Protein AF-A0A6C7D213-F1 (afdb_monomer_lite)

Sequence (237 aa):
MAFALAANCDFTPDNEYMFEITVPFEDVARQMGVLHKYENGRMACDIAYHALRVTEEMGHAIVVREFDKDSRQYKPMRIFLTVEFFTSKGIALDHLKTMLTRFQAWTRKHGLTQSLKERNERHLLRLERLNLGIEKRHSLKKLLKRIKWQVTSPELIKEKQKAVSTLQEAINEKEPVQLHAAAGAKTRWHQYLNSGRSMPIITTRLEAQLSKEQPALRQADEEQFYRLLLERAGVGL

Structure (mmCIF, N/CA/C/O backbone):
data_AF-A0A6C7D213-F1
#
_entry.id   AF-A0A6C7D213-F1
#
loop_
_atom_site.group_PDB
_atom_site.id
_atom_site.type_symbol
_atom_site.label_atom_id
_atom_site.label_alt_id
_atom_site.label_comp_id
_atom_site.label_asym_id
_atom_site.label_entity_id
_atom_site.label_seq_id
_atom_site.pdbx_PDB_ins_code
_atom_site.Cartn_x
_atom_site.Cartn_y
_atom_site.Cartn_z
_atom_site.occupancy
_atom_site.B_iso_or_equiv
_atom_site.auth_seq_id
_atom_site.auth_comp_id
_atom_site.auth_asym_id
_atom_site.auth_atom_id
_atom_site.pdbx_PDB_model_num
ATOM 1 N N . MET A 1 1 ? 5.489 -11.917 -12.389 1.00 88.31 1 MET A N 1
ATOM 2 C CA . MET A 1 1 ? 5.421 -10.462 -12.114 1.00 88.31 1 MET A CA 1
ATOM 3 C C . MET A 1 1 ? 4.295 -10.068 -11.167 1.00 88.31 1 MET A C 1
ATOM 5 O O . MET A 1 1 ? 4.600 -9.463 -10.153 1.00 88.31 1 MET A O 1
ATOM 9 N N . ALA A 1 2 ? 3.027 -10.396 -11.456 1.00 91.69 2 ALA A N 1
ATOM 10 C CA . ALA A 1 2 ? 1.886 -9.951 -10.642 1.00 91.69 2 ALA A CA 1
ATOM 11 C C . ALA A 1 2 ? 2.059 -10.217 -9.133 1.00 91.69 2 ALA A C 1
ATOM 13 O O . ALA A 1 2 ? 1.848 -9.320 -8.328 1.00 91.69 2 ALA A O 1
ATOM 14 N N . PHE A 1 3 ? 2.538 -11.407 -8.760 1.00 93.12 3 PHE A N 1
ATOM 15 C CA . PHE A 1 3 ? 2.832 -11.738 -7.364 1.00 93.12 3 PHE A CA 1
ATOM 16 C C . PHE A 1 3 ? 3.883 -10.809 -6.731 1.00 93.12 3 PHE A C 1
ATOM 18 O O . PHE A 1 3 ? 3.654 -10.284 -5.650 1.00 93.12 3 PHE A O 1
ATOM 25 N N . ALA A 1 4 ? 4.998 -10.546 -7.421 1.00 95.25 4 ALA A N 1
ATOM 26 C CA . ALA A 1 4 ? 6.053 -9.657 -6.929 1.00 95.25 4 ALA A CA 1
ATOM 27 C C . ALA A 1 4 ? 5.567 -8.203 -6.801 1.00 95.25 4 ALA A C 1
ATOM 29 O O . ALA A 1 4 ? 5.905 -7.521 -5.840 1.00 95.25 4 ALA A O 1
ATOM 30 N N . LEU A 1 5 ? 4.727 -7.729 -7.725 1.00 95.81 5 LEU A N 1
ATOM 31 C CA . LEU A 1 5 ? 4.101 -6.413 -7.594 1.00 95.81 5 LEU A CA 1
ATOM 32 C C . LEU A 1 5 ? 3.192 -6.368 -6.361 1.00 95.81 5 LEU A C 1
ATOM 34 O O . LEU A 1 5 ? 3.388 -5.520 -5.499 1.00 95.81 5 LEU A O 1
ATOM 38 N N . ALA A 1 6 ? 2.264 -7.318 -6.226 1.00 94.44 6 ALA A N 1
ATOM 39 C CA . ALA A 1 6 ? 1.353 -7.375 -5.086 1.00 94.44 6 ALA A CA 1
ATOM 40 C C . ALA A 1 6 ? 2.094 -7.510 -3.742 1.00 94.44 6 ALA A C 1
ATOM 42 O O . ALA A 1 6 ? 1.712 -6.863 -2.777 1.00 94.44 6 ALA A O 1
ATOM 43 N N . ALA A 1 7 ? 3.179 -8.285 -3.673 1.00 94.00 7 ALA A N 1
ATOM 44 C CA . ALA A 1 7 ? 3.942 -8.496 -2.441 1.00 94.00 7 ALA A CA 1
ATOM 45 C C . ALA A 1 7 ? 4.659 -7.234 -1.928 1.00 94.00 7 ALA A C 1
ATOM 47 O O . ALA A 1 7 ? 4.857 -7.089 -0.723 1.00 94.00 7 ALA A O 1
ATOM 48 N N . ASN A 1 8 ? 5.045 -6.318 -2.822 1.00 94.88 8 ASN A N 1
ATOM 49 C CA . ASN A 1 8 ? 5.711 -5.060 -2.453 1.00 94.88 8 ASN A CA 1
ATOM 50 C C . ASN A 1 8 ? 4.776 -3.842 -2.503 1.00 94.88 8 ASN A C 1
ATOM 52 O O . ASN A 1 8 ? 5.227 -2.700 -2.342 1.00 94.88 8 ASN A O 1
ATOM 56 N N . CYS A 1 9 ? 3.494 -4.092 -2.758 1.00 94.88 9 CYS A N 1
ATOM 57 C CA . CYS A 1 9 ? 2.446 -3.098 -2.854 1.00 94.88 9 CYS A CA 1
ATOM 58 C C . CYS A 1 9 ? 2.001 -2.658 -1.457 1.00 94.88 9 CYS A C 1
ATOM 60 O O . CYS A 1 9 ? 1.843 -3.477 -0.550 1.00 94.88 9 CYS A O 1
ATOM 62 N N . ASP A 1 10 ? 1.789 -1.360 -1.282 1.00 93.00 10 ASP A N 1
ATOM 63 C CA . ASP A 1 10 ? 1.195 -0.821 -0.072 1.00 93.00 10 ASP A CA 1
ATOM 64 C C . ASP A 1 10 ? -0.338 -0.857 -0.137 1.00 93.00 10 ASP A C 1
ATOM 66 O O . ASP A 1 10 ? -0.978 -0.212 -0.969 1.00 93.00 10 ASP A O 1
ATOM 70 N N . PHE A 1 11 ? -0.930 -1.604 0.792 1.00 91.94 11 PHE A N 1
ATOM 71 C CA . PHE A 1 11 ? -2.376 -1.773 0.924 1.00 91.94 11 PHE A CA 1
ATOM 72 C C . PHE A 1 11 ? -2.993 -0.852 1.983 1.00 91.94 11 PHE A C 1
ATOM 74 O O . PHE A 1 11 ? -4.182 -0.975 2.273 1.00 91.94 11 PHE A O 1
ATOM 81 N N . THR A 1 12 ? -2.217 0.052 2.587 1.00 90.69 12 THR A N 1
ATOM 82 C CA . THR A 1 12 ? -2.663 0.882 3.714 1.00 90.69 12 THR A CA 1
ATOM 83 C C . THR A 1 12 ? -3.670 1.946 3.260 1.00 90.69 12 THR A C 1
ATOM 85 O O . THR A 1 12 ? -3.294 2.882 2.553 1.00 90.69 12 THR A O 1
ATOM 88 N N . PRO A 1 13 ? -4.949 1.889 3.688 1.00 85.88 13 PRO A N 1
ATOM 89 C CA . PRO A 1 13 ? -5.959 2.831 3.196 1.00 85.88 13 PRO A CA 1
ATOM 90 C C . PRO A 1 13 ? -5.820 4.256 3.743 1.00 85.88 13 PRO A C 1
ATOM 92 O O . PRO A 1 13 ? -6.400 5.193 3.192 1.00 85.88 13 PRO A O 1
ATOM 95 N N . ASP A 1 14 ? -5.045 4.432 4.812 1.00 84.62 14 ASP A N 1
ATOM 96 C CA . ASP A 1 14 ? -4.798 5.737 5.428 1.00 84.62 14 ASP A CA 1
ATOM 97 C C . ASP A 1 14 ? -3.788 6.576 4.625 1.00 84.62 14 ASP A C 1
ATOM 99 O O . ASP A 1 14 ? -3.820 7.804 4.692 1.00 84.62 14 ASP A O 1
ATOM 103 N N . ASN A 1 15 ? -2.953 5.940 3.795 1.00 89.94 15 ASN A N 1
ATOM 104 C CA . ASN A 1 15 ? -1.977 6.635 2.957 1.00 89.94 15 ASN A CA 1
ATOM 105 C C . ASN A 1 15 ? -2.667 7.431 1.841 1.00 89.94 15 ASN A C 1
ATOM 107 O O . ASN A 1 15 ? -3.758 7.075 1.381 1.00 89.94 15 ASN A O 1
ATOM 111 N N . GLU A 1 16 ? -2.061 8.542 1.405 1.00 89.31 16 GLU A N 1
ATOM 112 C CA . GLU A 1 16 ? -2.700 9.440 0.431 1.00 89.31 16 GLU A CA 1
ATOM 113 C C . GLU A 1 16 ? -2.996 8.726 -0.897 1.00 89.31 16 GLU A C 1
ATOM 115 O O . GLU A 1 16 ? -4.100 8.853 -1.436 1.00 89.31 16 GLU A O 1
ATOM 120 N N . TYR A 1 17 ? -2.041 7.927 -1.372 1.00 91.50 17 TYR A N 1
ATOM 121 C CA . TYR A 1 17 ? -2.158 7.107 -2.572 1.00 91.50 17 TYR A CA 1
ATOM 122 C C . TYR A 1 17 ? -2.008 5.639 -2.181 1.00 91.50 17 TYR A C 1
ATOM 124 O O . TYR A 1 17 ? -1.012 5.259 -1.576 1.00 91.50 17 TYR A O 1
ATOM 132 N N . MET A 1 18 ? -3.015 4.828 -2.507 1.00 92.38 18 MET A N 1
ATOM 133 C CA . MET A 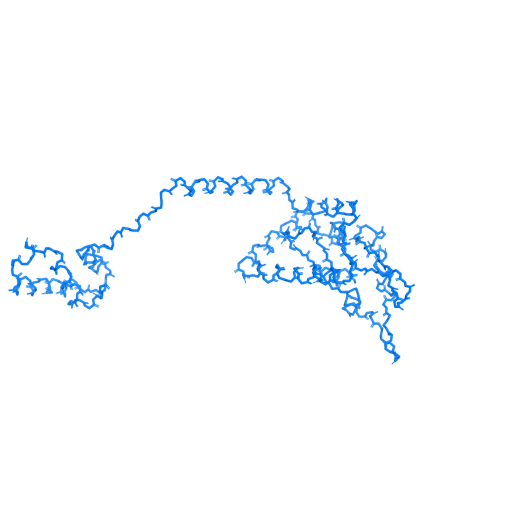1 18 ? -2.975 3.388 -2.267 1.00 92.38 18 MET A CA 1
ATOM 134 C C . MET A 1 18 ? -2.277 2.663 -3.417 1.00 92.38 18 MET A C 1
ATOM 136 O O . MET A 1 18 ? -2.152 3.187 -4.525 1.00 92.38 18 MET A O 1
ATOM 140 N N . PHE A 1 19 ? -1.897 1.420 -3.144 1.00 95.56 19 PHE A N 1
ATOM 141 C CA . PHE A 1 19 ? -1.371 0.460 -4.104 1.00 95.56 19 PHE A CA 1
ATOM 142 C C . PHE A 1 19 ? -0.034 0.834 -4.754 1.00 95.56 19 PHE A C 1
ATOM 144 O O . PHE A 1 19 ? 0.288 0.366 -5.849 1.00 95.56 19 PHE A O 1
ATOM 151 N N . GLU A 1 20 ? 0.772 1.654 -4.082 1.00 96.25 20 GLU A N 1
ATOM 152 C CA . GLU A 1 20 ? 2.115 1.995 -4.545 1.00 96.25 20 GLU A CA 1
ATOM 153 C C . GLU A 1 20 ? 3.103 0.854 -4.273 1.00 96.25 20 GLU A C 1
ATOM 155 O O . GLU A 1 20 ? 3.102 0.246 -3.203 1.00 96.25 20 GLU A O 1
ATOM 160 N N . ILE A 1 21 ? 3.986 0.575 -5.230 1.00 95.75 21 ILE A N 1
ATOM 161 C CA . ILE A 1 21 ? 5.133 -0.309 -5.019 1.00 95.75 21 ILE A CA 1
ATOM 162 C C . ILE A 1 21 ? 6.190 0.440 -4.202 1.00 95.75 21 ILE A C 1
ATOM 164 O O . ILE A 1 21 ? 6.743 1.446 -4.643 1.00 95.75 21 ILE A O 1
ATOM 168 N N . THR A 1 22 ? 6.489 -0.063 -3.005 1.00 93.12 22 THR A N 1
ATOM 169 C CA . THR A 1 22 ? 7.356 0.638 -2.034 1.00 93.12 22 THR A CA 1
ATOM 170 C C . THR A 1 22 ? 8.851 0.364 -2.214 1.00 93.12 22 THR A C 1
ATOM 172 O O . THR A 1 22 ? 9.686 0.988 -1.559 1.00 93.12 22 THR A O 1
ATOM 175 N N . VAL A 1 23 ? 9.224 -0.535 -3.125 1.00 91.44 23 VAL A N 1
ATOM 176 C CA . VAL A 1 23 ? 10.618 -0.923 -3.404 1.00 91.44 23 VAL A CA 1
ATOM 177 C C . VAL A 1 23 ? 11.042 -0.477 -4.810 1.00 91.44 23 VAL A C 1
ATOM 179 O O . VAL A 1 23 ? 10.177 -0.301 -5.669 1.00 91.44 23 VAL A O 1
ATOM 182 N N . PRO A 1 24 ? 12.347 -0.271 -5.073 1.00 90.19 24 PRO A N 1
ATOM 183 C CA . PRO A 1 24 ? 12.856 -0.075 -6.431 1.00 90.19 24 PRO A CA 1
ATOM 184 C C . PRO A 1 24 ? 12.429 -1.208 -7.370 1.00 90.19 24 PRO A C 1
ATOM 186 O O . PRO A 1 24 ? 12.297 -2.361 -6.954 1.00 90.19 24 PRO A O 1
ATOM 189 N N . PHE A 1 25 ? 12.247 -0.906 -8.654 1.00 92.62 25 PHE A N 1
ATOM 190 C CA . PHE A 1 25 ? 11.779 -1.911 -9.608 1.00 92.62 25 PHE A CA 1
ATOM 191 C C . PHE A 1 25 ? 12.797 -3.042 -9.827 1.00 92.62 25 PHE A C 1
ATOM 193 O O . PHE A 1 25 ? 12.421 -4.183 -10.088 1.00 92.62 25 PHE A O 1
ATOM 200 N N . GLU A 1 26 ? 14.082 -2.767 -9.632 1.00 91.50 26 GLU A N 1
ATOM 201 C CA . GLU A 1 26 ? 15.158 -3.755 -9.653 1.00 91.50 26 GLU A CA 1
ATOM 202 C C . GLU A 1 26 ? 14.974 -4.827 -8.567 1.00 91.50 26 GLU A C 1
ATOM 204 O O . GLU A 1 26 ? 15.280 -5.997 -8.798 1.00 91.50 26 GLU A O 1
ATOM 209 N N . ASP A 1 27 ? 14.422 -4.467 -7.404 1.00 93.25 27 ASP A N 1
ATOM 210 C CA . ASP A 1 27 ? 14.111 -5.430 -6.343 1.00 93.25 27 ASP A CA 1
ATOM 211 C C . ASP A 1 27 ? 12.917 -6.312 -6.729 1.00 93.25 27 ASP A C 1
ATOM 213 O O . ASP A 1 27 ? 12.929 -7.517 -6.468 1.00 93.25 27 ASP A O 1
ATOM 217 N N . VAL A 1 28 ? 11.924 -5.751 -7.431 1.00 95.44 28 VAL A N 1
ATOM 218 C CA . VAL A 1 28 ? 10.824 -6.529 -8.027 1.00 95.44 28 VAL A CA 1
ATOM 219 C C . VAL A 1 28 ? 11.372 -7.501 -9.075 1.00 95.44 28 VAL A C 1
ATOM 221 O O . VAL A 1 28 ? 11.027 -8.684 -9.060 1.00 95.44 28 VAL A O 1
ATOM 224 N N . ALA A 1 29 ? 12.271 -7.040 -9.948 1.00 95.19 29 ALA A N 1
ATOM 225 C CA . ALA A 1 29 ? 12.930 -7.879 -10.947 1.00 95.19 29 ALA A CA 1
ATOM 226 C C . ALA A 1 29 ? 13.763 -8.999 -10.303 1.00 95.19 29 ALA A C 1
ATOM 228 O O . ALA A 1 29 ? 13.756 -10.132 -10.793 1.00 95.19 29 ALA A O 1
ATOM 229 N N . ARG A 1 30 ? 14.425 -8.719 -9.171 1.00 95.19 30 ARG A N 1
ATOM 230 C CA . ARG A 1 30 ? 15.153 -9.725 -8.384 1.00 95.19 30 ARG A CA 1
ATOM 231 C C . ARG A 1 30 ? 14.216 -10.796 -7.840 1.00 95.19 30 ARG A C 1
ATOM 233 O O . ARG A 1 30 ? 14.498 -11.976 -8.008 1.00 95.19 30 ARG A O 1
ATOM 240 N N . GLN A 1 31 ? 13.089 -10.405 -7.243 1.00 95.00 31 GLN A N 1
ATOM 241 C CA . GLN A 1 31 ? 12.082 -11.349 -6.735 1.00 95.00 31 GLN A CA 1
ATOM 242 C C . GLN A 1 31 ? 11.438 -12.184 -7.849 1.00 95.00 31 GLN A C 1
ATOM 244 O O . GLN A 1 31 ? 11.010 -13.310 -7.618 1.00 95.00 31 GLN A O 1
ATOM 249 N N . MET A 1 32 ? 11.378 -11.644 -9.066 1.00 94.69 32 MET A N 1
ATOM 250 C CA . MET A 1 32 ? 10.946 -12.376 -10.255 1.00 94.69 32 MET A CA 1
ATOM 251 C C . MET A 1 32 ? 12.011 -13.326 -10.823 1.00 94.69 32 MET A C 1
ATOM 253 O O . MET A 1 32 ? 11.689 -14.078 -11.738 1.00 94.69 32 MET A O 1
ATOM 257 N N . GLY A 1 33 ? 13.255 -13.280 -10.335 1.00 94.38 33 GLY A N 1
ATOM 258 C CA . GLY A 1 33 ? 14.365 -14.073 -10.866 1.00 94.38 33 GLY A CA 1
ATOM 259 C C . GLY A 1 33 ? 14.885 -13.596 -12.227 1.00 94.38 33 GLY A C 1
ATOM 260 O O . GLY A 1 33 ? 15.543 -14.361 -12.922 1.00 94.38 33 GLY A O 1
ATOM 261 N N . VAL A 1 34 ? 14.591 -12.352 -12.625 1.00 95.00 34 VAL A N 1
ATOM 262 C CA . VAL A 1 34 ? 14.958 -11.794 -13.946 1.00 95.00 34 VAL A CA 1
ATOM 263 C C . VAL A 1 34 ? 15.897 -10.586 -13.855 1.00 95.00 34 VAL A C 1
ATOM 265 O O . VAL A 1 34 ? 16.085 -9.866 -14.834 1.00 95.00 34 VAL A O 1
ATOM 268 N N . LEU A 1 35 ? 16.474 -10.335 -12.676 1.00 94.38 35 LEU A N 1
ATOM 269 C CA . LEU A 1 35 ? 17.544 -9.355 -12.508 1.00 94.38 35 LEU A CA 1
ATOM 270 C C . LEU A 1 35 ? 18.882 -10.010 -12.861 1.00 94.38 35 LEU A C 1
ATOM 272 O O . LEU A 1 35 ? 19.361 -10.877 -12.132 1.00 94.38 35 LEU A O 1
ATOM 276 N N . HIS A 1 36 ? 19.497 -9.563 -13.949 1.00 92.00 36 HIS A N 1
ATOM 277 C CA . HIS A 1 36 ? 20.823 -10.003 -14.360 1.00 92.00 36 HIS A CA 1
ATOM 278 C C . HIS A 1 36 ? 21.884 -9.010 -13.882 1.00 92.00 36 HIS A C 1
ATOM 280 O O . HIS A 1 36 ? 21.735 -7.802 -14.073 1.00 92.00 36 HIS A O 1
ATOM 286 N N . LYS A 1 37 ? 22.975 -9.508 -13.293 1.00 92.00 37 LYS A N 1
ATOM 287 C CA . LYS A 1 37 ? 24.145 -8.703 -12.927 1.00 92.00 37 LYS A CA 1
ATOM 288 C C . LYS A 1 37 ? 25.340 -9.168 -13.753 1.00 92.00 37 LYS A C 1
ATOM 290 O O . LYS A 1 37 ? 25.760 -10.311 -13.633 1.00 92.00 37 LYS A O 1
ATOM 295 N N . TYR A 1 38 ? 25.863 -8.283 -14.591 1.00 89.31 38 TYR A N 1
ATOM 296 C CA . TYR A 1 38 ? 27.047 -8.539 -15.408 1.00 89.31 38 TYR A CA 1
ATOM 297 C C . TYR A 1 38 ? 28.330 -8.459 -14.568 1.00 89.31 38 TYR A C 1
ATOM 299 O O . TYR A 1 38 ? 28.347 -7.841 -13.501 1.00 89.31 38 TYR A O 1
ATOM 307 N N . GLU A 1 39 ? 29.424 -9.027 -15.081 1.00 88.44 39 GLU A N 1
ATOM 308 C CA . GLU A 1 39 ? 30.745 -9.033 -14.425 1.00 88.44 39 GLU A CA 1
ATOM 309 C C . GLU A 1 39 ? 31.270 -7.620 -14.127 1.00 88.44 39 GLU A C 1
ATOM 311 O O . GLU A 1 39 ? 31.865 -7.374 -13.083 1.00 88.44 39 GLU A O 1
ATOM 316 N N . ASN A 1 40 ? 30.954 -6.655 -14.994 1.00 86.56 40 ASN A N 1
ATOM 317 C CA . ASN A 1 40 ? 31.279 -5.237 -14.809 1.00 86.56 40 ASN A CA 1
ATOM 318 C C . ASN A 1 40 ? 30.389 -4.513 -13.773 1.00 86.56 40 ASN A C 1
ATOM 320 O O . ASN A 1 40 ? 30.454 -3.292 -13.651 1.00 86.56 40 ASN A O 1
ATOM 324 N N . GLY A 1 41 ? 29.512 -5.234 -13.069 1.00 84.31 41 GLY A N 1
ATOM 325 C CA . GLY A 1 41 ? 28.605 -4.689 -12.060 1.00 84.31 41 GLY A CA 1
ATOM 326 C C . GLY A 1 41 ? 27.319 -4.065 -12.608 1.00 84.31 41 GLY A C 1
ATOM 327 O O . GLY A 1 41 ? 26.454 -3.697 -11.809 1.00 84.31 41 GLY A O 1
ATOM 328 N N . ARG A 1 42 ? 27.138 -3.975 -13.935 1.00 82.62 42 ARG A N 1
ATOM 329 C CA . ARG A 1 42 ? 25.889 -3.471 -14.529 1.00 82.62 42 ARG A CA 1
ATOM 330 C C . ARG A 1 42 ? 24.732 -4.409 -14.202 1.00 82.62 42 ARG A C 1
ATOM 332 O O . ARG A 1 42 ? 24.867 -5.627 -14.279 1.00 82.62 42 ARG A O 1
ATOM 339 N N . MET A 1 43 ? 23.578 -3.830 -13.889 1.00 87.00 43 MET A N 1
ATOM 340 C CA . MET A 1 43 ? 22.332 -4.565 -13.691 1.00 87.00 43 MET A CA 1
ATOM 341 C C . MET A 1 43 ? 21.420 -4.377 -14.904 1.00 87.00 43 MET A C 1
ATOM 343 O O . MET A 1 43 ? 21.275 -3.256 -15.391 1.00 87.00 43 MET A O 1
ATOM 347 N N . ALA A 1 44 ? 20.799 -5.457 -15.371 1.00 87.81 44 ALA A N 1
ATOM 348 C CA . ALA A 1 44 ? 19.765 -5.431 -16.399 1.00 87.81 44 ALA A CA 1
ATOM 349 C C . ALA A 1 44 ? 18.513 -6.161 -15.918 1.00 87.81 44 ALA A C 1
ATOM 351 O O . ALA A 1 44 ? 18.587 -7.184 -15.238 1.00 87.81 44 ALA A O 1
ATOM 352 N N . CYS A 1 45 ? 17.357 -5.616 -16.278 1.00 90.88 45 CYS A N 1
ATOM 353 C CA . CYS A 1 45 ? 16.056 -6.195 -15.963 1.00 90.88 45 CYS A CA 1
ATOM 354 C C . CYS A 1 45 ? 15.051 -5.973 -17.105 1.00 90.88 45 CYS A C 1
ATOM 356 O O . CYS A 1 45 ? 13.868 -5.732 -16.873 1.00 90.88 45 CYS A O 1
ATOM 358 N N . ASP A 1 46 ? 15.517 -6.087 -18.353 1.00 90.00 46 ASP A N 1
ATOM 359 C CA . ASP A 1 46 ? 14.736 -5.785 -19.563 1.00 90.00 46 ASP A CA 1
ATOM 360 C C . ASP A 1 46 ? 13.440 -6.599 -19.645 1.00 90.00 46 ASP A C 1
ATOM 362 O O . ASP A 1 46 ? 12.375 -6.055 -19.930 1.00 90.00 46 ASP A O 1
ATOM 366 N N . ILE A 1 47 ? 13.494 -7.887 -19.286 1.00 91.88 47 ILE A N 1
ATOM 367 C CA . ILE A 1 47 ? 12.314 -8.765 -19.219 1.00 91.88 47 ILE A CA 1
ATOM 368 C C . ILE A 1 47 ? 11.262 -8.192 -18.258 1.00 91.88 47 ILE A C 1
ATOM 370 O O . ILE A 1 47 ? 10.071 -8.169 -18.574 1.00 91.88 47 ILE A O 1
ATOM 374 N N . ALA A 1 48 ? 11.690 -7.696 -17.092 1.00 94.44 48 ALA A N 1
ATOM 375 C CA . ALA A 1 48 ? 10.786 -7.073 -16.133 1.00 94.44 48 ALA A CA 1
ATOM 376 C C . ALA A 1 48 ? 10.223 -5.756 -16.681 1.00 94.44 48 ALA A C 1
ATOM 378 O O . ALA A 1 48 ? 9.024 -5.518 -16.551 1.00 94.44 48 ALA A O 1
ATOM 379 N N . TYR A 1 49 ? 11.040 -4.925 -17.337 1.00 93.31 49 TYR A N 1
ATOM 380 C CA . TYR A 1 49 ? 10.567 -3.680 -17.947 1.00 93.31 49 TYR A CA 1
ATOM 381 C C . TYR A 1 49 ? 9.538 -3.924 -19.057 1.00 93.31 49 TYR A C 1
ATOM 383 O O . TYR A 1 49 ? 8.521 -3.229 -19.102 1.00 93.31 49 TYR A O 1
ATOM 391 N N . HIS A 1 50 ? 9.744 -4.932 -19.909 1.00 94.38 50 HIS A N 1
ATOM 392 C CA . HIS A 1 50 ? 8.764 -5.327 -20.922 1.00 94.38 50 HIS A CA 1
ATOM 393 C C . HIS A 1 50 ? 7.460 -5.810 -20.286 1.00 94.38 50 HIS A C 1
ATOM 395 O O . HIS A 1 50 ? 6.383 -5.363 -20.678 1.00 94.38 50 HIS A O 1
ATOM 401 N N . ALA A 1 51 ? 7.542 -6.658 -19.260 1.00 95.31 51 ALA A N 1
ATOM 402 C CA . ALA A 1 51 ? 6.359 -7.121 -18.545 1.00 95.31 51 ALA A CA 1
ATOM 403 C C . ALA A 1 51 ? 5.602 -5.960 -17.871 1.00 95.31 51 ALA A C 1
ATOM 405 O O . ALA A 1 51 ? 4.368 -5.909 -17.931 1.00 95.31 51 ALA A O 1
ATOM 406 N N . LEU A 1 52 ? 6.324 -5.005 -17.272 1.00 96.50 52 LEU A N 1
ATOM 407 C CA . LEU A 1 52 ? 5.744 -3.804 -16.667 1.00 96.50 52 LEU A CA 1
ATOM 408 C C . LEU A 1 52 ? 5.033 -2.945 -17.711 1.00 96.50 52 LEU A C 1
ATOM 410 O O . LEU A 1 52 ? 3.919 -2.497 -17.458 1.00 96.50 52 LEU A O 1
ATOM 414 N N . ARG A 1 53 ? 5.639 -2.761 -18.888 1.00 95.44 53 ARG A N 1
ATOM 415 C CA . ARG A 1 53 ? 5.026 -2.031 -20.001 1.00 95.44 53 ARG A CA 1
ATOM 416 C C . ARG A 1 53 ? 3.718 -2.680 -20.452 1.00 95.44 53 ARG A C 1
ATOM 418 O O . ARG A 1 53 ? 2.720 -1.983 -20.546 1.00 95.44 53 ARG A O 1
ATOM 425 N N . VAL A 1 54 ? 3.693 -4.001 -20.641 1.00 96.38 54 VAL A N 1
ATOM 426 C CA . VAL A 1 54 ? 2.451 -4.723 -20.979 1.00 96.38 54 VAL A CA 1
ATOM 427 C C . VAL A 1 54 ? 1.397 -4.533 -19.885 1.00 96.38 54 VAL A C 1
ATOM 429 O O . VAL A 1 54 ? 0.224 -4.324 -20.165 1.00 96.38 54 VAL A O 1
ATOM 432 N N . THR A 1 55 ? 1.805 -4.553 -18.616 1.00 96.44 55 THR A N 1
ATOM 433 C CA . THR A 1 55 ? 0.882 -4.356 -17.484 1.00 96.44 55 THR A CA 1
ATOM 434 C C . THR A 1 55 ? 0.316 -2.938 -17.433 1.00 96.44 55 THR A C 1
ATOM 436 O O . THR A 1 55 ? -0.848 -2.758 -17.082 1.00 96.44 55 THR A O 1
ATOM 439 N N . GLU A 1 56 ? 1.106 -1.938 -17.811 1.00 96.44 56 GLU A N 1
ATOM 440 C CA . GLU A 1 56 ? 0.636 -0.564 -17.981 1.00 96.44 56 GLU A CA 1
ATOM 441 C C . GLU A 1 56 ? -0.316 -0.427 -19.177 1.00 96.44 56 GLU A C 1
ATOM 443 O O . GLU A 1 56 ? -1.378 0.171 -19.034 1.00 96.44 56 GLU A O 1
ATOM 448 N N . GLU A 1 57 ? 0.007 -1.032 -20.324 1.00 96.62 57 GLU A N 1
ATOM 449 C CA . GLU A 1 57 ? -0.840 -1.029 -21.529 1.00 96.62 57 GLU A CA 1
ATOM 450 C C . GLU A 1 57 ? -2.194 -1.720 -21.289 1.00 96.62 57 GLU A C 1
ATOM 452 O O . GLU A 1 57 ? -3.216 -1.285 -21.812 1.00 96.62 57 GLU A O 1
ATOM 457 N N . MET A 1 58 ? -2.231 -2.741 -20.427 1.00 96.44 58 MET A N 1
ATOM 458 C CA . MET A 1 58 ? -3.470 -3.375 -19.958 1.00 96.44 58 MET A CA 1
ATOM 459 C C . MET A 1 58 ? -4.254 -2.529 -18.936 1.00 96.44 58 MET A C 1
ATOM 461 O O . MET A 1 58 ? -5.309 -2.953 -18.470 1.00 96.44 58 MET A O 1
ATOM 465 N N . GLY A 1 59 ? -3.744 -1.363 -18.529 1.00 95.69 59 GLY A N 1
ATOM 466 C CA . GLY A 1 59 ? -4.375 -0.507 -17.520 1.00 95.69 59 GLY A CA 1
ATOM 467 C C . GLY A 1 59 ? -4.292 -1.055 -16.091 1.00 95.69 59 GLY A C 1
ATOM 468 O O . GLY A 1 59 ? -5.003 -0.585 -15.205 1.00 95.69 59 GLY A O 1
ATOM 469 N N . HIS A 1 60 ? -3.434 -2.046 -15.841 1.00 97.25 60 HIS A N 1
ATOM 470 C CA . HIS A 1 60 ? -3.269 -2.666 -14.524 1.00 97.25 60 HIS A CA 1
ATOM 471 C C . HIS A 1 60 ? -2.267 -1.916 -13.630 1.00 97.25 60 HIS A C 1
ATOM 473 O O . HIS A 1 60 ? -2.260 -2.075 -12.410 1.00 97.25 60 HIS A O 1
ATOM 479 N N . ALA A 1 61 ? -1.387 -1.110 -14.217 1.00 97.44 61 ALA A N 1
ATOM 480 C CA . ALA A 1 61 ? -0.440 -0.298 -13.470 1.00 97.44 61 ALA A CA 1
ATOM 481 C C . ALA A 1 61 ? -0.313 1.095 -14.081 1.00 97.44 61 ALA A C 1
ATOM 483 O O . ALA A 1 61 ? -0.398 1.266 -15.291 1.00 97.44 61 ALA A O 1
ATOM 484 N N . ILE A 1 62 ? -0.058 2.084 -13.234 1.00 97.12 62 ILE A N 1
ATOM 485 C CA . ILE A 1 62 ? 0.318 3.436 -13.632 1.00 97.12 62 ILE A CA 1
ATOM 486 C C . ILE A 1 62 ? 1.792 3.607 -13.295 1.00 97.12 62 ILE A C 1
ATOM 488 O O . ILE A 1 62 ? 2.184 3.480 -12.131 1.00 97.12 62 ILE A O 1
ATOM 492 N N . VAL A 1 63 ? 2.605 3.902 -14.307 1.00 95.88 63 VAL A N 1
ATOM 493 C CA . VAL A 1 63 ? 4.058 3.979 -14.164 1.00 95.88 63 VAL A CA 1
ATOM 494 C C . VAL A 1 63 ? 4.528 5.416 -14.347 1.00 95.88 63 VAL A C 1
ATOM 496 O O . VAL A 1 63 ? 4.464 6.007 -15.424 1.00 95.88 63 VAL A O 1
ATOM 499 N N . VAL A 1 64 ? 5.059 5.989 -13.274 1.00 93.69 64 VAL A N 1
ATOM 500 C CA . VAL A 1 64 ? 5.724 7.287 -13.300 1.00 93.69 64 VAL A CA 1
ATOM 501 C C . VAL A 1 64 ? 7.174 7.072 -13.688 1.00 93.69 64 VAL A C 1
ATOM 503 O O . VAL A 1 64 ? 7.975 6.565 -12.899 1.00 93.69 64 VAL A O 1
ATOM 506 N N . ARG A 1 65 ? 7.503 7.471 -14.916 1.00 91.56 65 ARG A N 1
ATOM 507 C CA . ARG A 1 65 ? 8.879 7.484 -15.401 1.00 91.56 65 ARG A CA 1
ATOM 508 C C . ARG A 1 65 ? 9.529 8.841 -15.170 1.00 91.56 65 ARG A C 1
ATOM 510 O O . ARG A 1 65 ? 8.878 9.872 -15.355 1.00 91.56 65 ARG A O 1
ATOM 517 N N . GLU A 1 66 ? 10.800 8.812 -14.791 1.00 89.31 66 GLU A N 1
ATOM 518 C CA . GLU A 1 66 ? 11.678 9.982 -14.700 1.00 89.31 66 GLU A CA 1
ATOM 519 C C . GLU A 1 66 ? 13.007 9.676 -15.386 1.00 89.31 66 GLU A C 1
ATOM 521 O O . GLU A 1 66 ? 13.381 8.510 -15.551 1.00 89.31 66 GLU A O 1
ATOM 526 N N . PHE A 1 67 ? 13.697 10.728 -15.817 1.00 86.44 67 PHE A N 1
ATOM 527 C CA . PHE A 1 67 ? 14.980 10.595 -16.491 1.00 86.44 67 PHE A CA 1
ATOM 528 C C . PHE A 1 67 ? 16.084 10.266 -15.484 1.00 86.44 67 PHE A C 1
ATOM 530 O O . PHE A 1 67 ? 16.405 11.073 -14.611 1.00 86.44 67 PHE A O 1
ATOM 537 N N . ASP A 1 68 ? 16.688 9.092 -15.633 1.00 84.50 68 ASP A N 1
ATOM 538 C CA . ASP A 1 68 ? 17.868 8.697 -14.878 1.00 84.50 68 ASP A CA 1
ATOM 539 C C . ASP A 1 68 ? 19.129 9.165 -15.614 1.00 84.50 68 ASP A C 1
ATOM 541 O O . ASP A 1 68 ? 19.407 8.743 -16.740 1.00 84.50 68 ASP A O 1
ATOM 545 N N . LYS A 1 69 ? 19.897 10.052 -14.974 1.00 81.88 69 LYS A N 1
ATOM 546 C CA . LYS A 1 69 ? 21.112 10.640 -15.555 1.00 81.88 69 LYS A CA 1
ATOM 547 C C . LYS A 1 69 ? 22.217 9.606 -15.758 1.00 81.88 69 LYS A C 1
ATOM 549 O O . LYS A 1 69 ? 22.967 9.731 -16.726 1.00 81.88 69 LYS A O 1
ATOM 554 N N . ASP A 1 70 ? 22.282 8.593 -14.898 1.00 79.00 70 ASP A N 1
ATOM 555 C CA . ASP A 1 70 ? 23.361 7.604 -14.910 1.00 79.00 70 ASP A CA 1
ATOM 556 C C . ASP A 1 70 ? 23.193 6.628 -16.074 1.00 79.00 70 ASP A C 1
ATOM 558 O O . ASP A 1 70 ? 24.128 6.359 -16.827 1.00 79.00 70 ASP A O 1
ATOM 562 N N . SER A 1 71 ? 21.969 6.134 -16.272 1.00 76.25 71 SER A N 1
ATOM 563 C CA . SER A 1 71 ? 21.646 5.247 -17.397 1.00 76.25 71 SER A CA 1
ATOM 564 C C . SER A 1 71 ? 21.250 5.981 -18.680 1.00 76.25 71 SER A C 1
ATOM 566 O O . SER A 1 71 ? 21.149 5.343 -19.727 1.00 76.25 71 SER A O 1
ATOM 568 N N . ARG A 1 72 ? 21.037 7.305 -18.618 1.00 84.31 72 ARG A N 1
ATOM 569 C CA . ARG A 1 72 ? 20.500 8.147 -19.705 1.00 84.31 72 ARG A CA 1
ATOM 570 C C . ARG A 1 72 ? 19.181 7.618 -20.277 1.00 84.31 72 ARG A C 1
ATOM 572 O O . ARG A 1 72 ? 18.933 7.709 -21.479 1.00 84.31 72 ARG A O 1
ATOM 579 N N . GLN A 1 73 ? 18.340 7.046 -19.422 1.00 85.50 73 GLN A N 1
ATOM 580 C CA . GLN A 1 73 ? 17.076 6.424 -19.808 1.00 85.50 73 GLN A CA 1
ATOM 581 C C . GLN A 1 73 ? 15.951 6.835 -18.861 1.00 85.50 73 GLN A C 1
ATOM 583 O O . GLN A 1 73 ? 16.170 7.138 -17.691 1.00 85.50 73 GLN A O 1
ATOM 588 N N . TYR A 1 74 ? 14.721 6.825 -19.371 1.00 87.88 74 TYR A N 1
ATOM 589 C CA . TYR A 1 74 ? 13.536 7.009 -18.540 1.00 87.88 74 TYR A CA 1
ATOM 590 C C . TYR A 1 74 ? 13.221 5.714 -17.797 1.00 87.88 74 TYR A C 1
ATOM 592 O O . TYR A 1 74 ? 12.786 4.734 -18.406 1.00 87.88 74 TYR A O 1
ATOM 600 N N . LYS A 1 75 ? 13.412 5.718 -16.478 1.00 89.00 75 LYS A N 1
ATOM 601 C CA . LYS A 1 75 ? 13.181 4.551 -15.621 1.00 89.00 75 LYS A CA 1
ATOM 602 C C . LYS A 1 75 ? 11.854 4.651 -14.876 1.00 89.00 75 LYS A C 1
ATOM 604 O O . LYS A 1 75 ? 11.422 5.759 -14.559 1.00 89.00 75 LYS A O 1
ATOM 609 N N . PRO A 1 76 ? 11.191 3.517 -14.585 1.00 91.88 76 PRO A N 1
ATOM 610 C CA . PRO A 1 76 ? 9.979 3.492 -13.777 1.00 91.88 76 PRO A CA 1
ATOM 611 C C . PRO A 1 76 ? 10.334 3.757 -12.311 1.00 91.88 76 PRO A C 1
ATOM 613 O O . PRO A 1 76 ? 10.780 2.866 -11.594 1.00 91.88 76 PRO A O 1
ATOM 616 N N . MET A 1 77 ? 10.140 4.995 -11.869 1.00 90.31 77 MET A N 1
ATOM 617 C CA . MET A 1 77 ? 10.536 5.425 -10.529 1.00 90.31 77 MET A CA 1
ATOM 618 C C . MET A 1 77 ? 9.430 5.239 -9.495 1.00 90.31 77 MET A C 1
ATOM 620 O O . MET A 1 77 ? 9.720 4.992 -8.327 1.00 90.31 77 MET A O 1
ATOM 624 N N . ARG A 1 78 ? 8.161 5.348 -9.908 1.00 93.81 78 ARG A N 1
ATOM 625 C CA . ARG A 1 78 ? 7.008 5.013 -9.059 1.00 93.81 78 ARG A CA 1
ATOM 626 C C . ARG A 1 78 ? 5.999 4.207 -9.851 1.00 93.81 78 ARG A C 1
ATOM 628 O O . ARG A 1 78 ? 5.751 4.496 -11.019 1.00 93.81 78 ARG A O 1
ATOM 635 N N . ILE A 1 79 ? 5.426 3.197 -9.214 1.00 96.44 79 ILE A N 1
ATOM 636 C CA . ILE A 1 79 ? 4.478 2.275 -9.834 1.00 96.44 79 ILE A CA 1
ATOM 637 C C . ILE A 1 79 ? 3.286 2.159 -8.895 1.00 96.44 79 ILE A C 1
ATOM 639 O O . ILE A 1 79 ? 3.466 1.888 -7.710 1.00 96.44 79 ILE A O 1
ATOM 643 N N . PHE A 1 80 ? 2.086 2.345 -9.429 1.00 97.31 80 PHE A N 1
ATOM 644 C CA . PHE A 1 80 ? 0.834 2.190 -8.697 1.00 97.31 80 PHE A CA 1
ATOM 645 C C . PHE A 1 80 ? -0.003 1.123 -9.379 1.00 97.31 80 P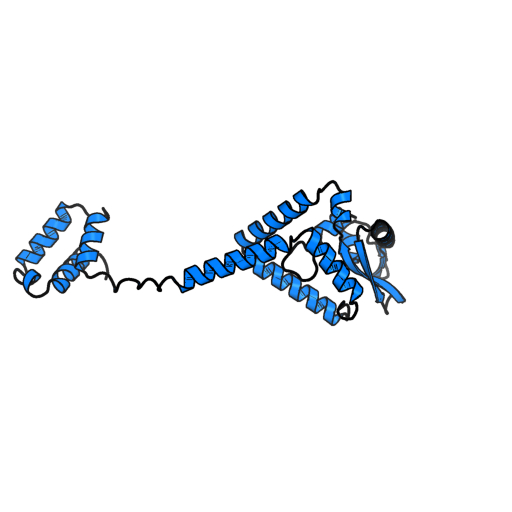HE A C 1
ATOM 647 O O . PHE A 1 80 ? -0.162 1.170 -10.598 1.00 97.31 80 PHE A O 1
ATOM 654 N N . LEU A 1 81 ? -0.542 0.175 -8.622 1.00 97.62 81 LEU A N 1
ATOM 655 C CA . LEU A 1 81 ? -1.489 -0.795 -9.165 1.00 97.62 81 LEU A CA 1
ATOM 656 C C . LEU A 1 81 ? -2.895 -0.194 -9.190 1.00 97.62 81 LEU A C 1
ATOM 658 O O . LEU A 1 81 ? -3.272 0.604 -8.330 1.00 97.62 81 LEU A O 1
ATOM 662 N N . THR A 1 82 ? -3.669 -0.577 -10.194 1.00 96.56 82 THR A N 1
ATOM 663 C CA . THR A 1 82 ? -5.071 -0.172 -10.328 1.00 96.56 82 THR A CA 1
ATOM 664 C C . THR A 1 82 ? -5.999 -1.238 -9.743 1.00 96.56 82 THR A C 1
ATOM 666 O O . THR A 1 82 ? -5.567 -2.327 -9.363 1.00 96.56 82 THR A O 1
ATOM 669 N N . VAL A 1 83 ? -7.299 -0.958 -9.661 1.00 94.81 83 VAL A N 1
ATOM 670 C CA . VAL A 1 83 ? -8.282 -1.970 -9.238 1.00 94.81 83 VAL A CA 1
ATOM 671 C C . VAL A 1 83 ? -8.420 -3.068 -10.299 1.00 94.81 83 VAL A C 1
ATOM 673 O O . VAL A 1 83 ? -8.603 -4.246 -9.977 1.00 94.81 83 VAL A O 1
ATOM 676 N N . GLU A 1 84 ? -8.252 -2.701 -11.565 1.00 95.50 84 GLU A N 1
ATOM 677 C CA . GLU A 1 84 ? -8.239 -3.581 -12.731 1.00 95.50 84 GLU A CA 1
ATOM 678 C C . GLU A 1 84 ? -7.148 -4.660 -12.612 1.00 95.50 84 GLU A C 1
ATOM 680 O O . GLU A 1 84 ? -7.365 -5.820 -12.971 1.00 95.50 84 GLU A O 1
ATOM 685 N N . PHE A 1 85 ? -6.004 -4.338 -11.996 1.00 97.12 85 PHE A N 1
ATOM 686 C CA . PHE A 1 85 ? -4.981 -5.338 -11.676 1.00 97.12 85 PHE A CA 1
ATOM 687 C C . PHE A 1 85 ? -5.534 -6.490 -10.832 1.00 97.12 85 PHE A C 1
ATOM 689 O O . PHE A 1 85 ? -5.271 -7.648 -11.145 1.00 97.12 85 PHE A O 1
ATOM 696 N N . PHE A 1 86 ? -6.307 -6.196 -9.786 1.00 95.69 86 PHE A N 1
ATOM 697 C CA . PHE A 1 86 ? -6.837 -7.217 -8.879 1.00 95.69 86 PHE A CA 1
ATOM 698 C C . PHE A 1 86 ? -8.016 -7.970 -9.500 1.00 95.69 86 PHE A C 1
ATOM 700 O O . PHE A 1 86 ? -8.074 -9.200 -9.432 1.00 95.69 86 PHE A O 1
ATOM 707 N N . THR A 1 87 ? -8.917 -7.253 -10.174 1.00 94.50 87 THR A N 1
ATOM 708 C CA . THR A 1 87 ? -10.071 -7.870 -10.850 1.00 94.50 87 THR A CA 1
ATOM 709 C C . THR A 1 87 ? -9.639 -8.798 -11.984 1.00 94.50 87 THR A C 1
ATOM 711 O O . THR A 1 87 ? -10.154 -9.910 -12.081 1.00 94.50 87 THR A O 1
ATOM 714 N N . SER A 1 88 ? -8.592 -8.447 -12.742 1.00 95.25 88 SER A N 1
ATOM 715 C CA . SER A 1 88 ? -7.983 -9.334 -13.752 1.00 95.25 88 SER A CA 1
ATOM 716 C C . SER A 1 88 ? -7.324 -10.597 -13.172 1.00 95.25 88 SER A C 1
ATOM 718 O O . SER A 1 88 ? -6.856 -11.455 -13.923 1.00 95.25 88 SER A O 1
ATOM 720 N N . LYS A 1 89 ? -7.214 -10.708 -11.843 1.00 94.50 89 LYS A N 1
ATOM 721 C CA . LYS A 1 89 ? -6.721 -11.893 -11.119 1.00 94.50 89 LYS A CA 1
ATOM 722 C C . LYS A 1 89 ? -7.847 -12.640 -10.399 1.00 94.50 89 LYS A C 1
ATOM 724 O O . LYS A 1 89 ? -7.571 -13.495 -9.566 1.00 94.50 89 LYS A O 1
ATOM 729 N N . GLY A 1 90 ? -9.103 -12.323 -10.720 1.00 94.38 90 GLY A N 1
ATOM 730 C CA . GLY A 1 90 ? -10.286 -12.960 -10.141 1.00 94.38 90 GLY A CA 1
ATOM 731 C C . GLY A 1 90 ? -10.711 -12.388 -8.788 1.00 94.38 90 GLY A C 1
ATOM 732 O O . GLY A 1 90 ? -11.604 -12.938 -8.148 1.00 94.38 90 GLY A O 1
ATOM 733 N N . ILE A 1 91 ? -10.104 -11.287 -8.330 1.00 94.38 91 ILE A N 1
ATOM 734 C CA . ILE A 1 91 ? -10.496 -10.634 -7.077 1.00 94.38 91 ILE A CA 1
ATOM 735 C C . ILE A 1 91 ? -11.579 -9.604 -7.389 1.00 94.38 91 ILE A C 1
ATOM 737 O O . ILE A 1 91 ? -11.293 -8.507 -7.866 1.00 94.38 91 ILE A O 1
ATOM 741 N N . ALA A 1 92 ? -12.834 -9.952 -7.107 1.00 93.75 92 ALA A N 1
ATOM 742 C CA . ALA A 1 92 ? -13.946 -9.015 -7.215 1.00 93.75 92 ALA A CA 1
ATOM 743 C C . ALA A 1 92 ? -13.728 -7.784 -6.317 1.00 93.75 92 ALA A C 1
ATOM 745 O O . ALA A 1 92 ? -13.145 -7.884 -5.234 1.00 93.75 92 ALA A O 1
ATOM 746 N N . LEU A 1 93 ? -14.247 -6.629 -6.739 1.00 90.50 93 LEU A N 1
ATOM 747 C CA . LEU A 1 93 ? -14.065 -5.366 -6.022 1.00 90.50 93 LEU A CA 1
ATOM 748 C C . LEU A 1 93 ? -14.525 -5.448 -4.557 1.00 90.50 93 LEU A C 1
ATOM 750 O O . LEU A 1 93 ? -13.823 -4.984 -3.662 1.00 90.50 93 LEU A O 1
ATOM 754 N N . ASP A 1 94 ? -15.663 -6.082 -4.284 1.00 89.25 94 ASP A N 1
ATOM 755 C CA . ASP A 1 94 ? -16.177 -6.196 -2.914 1.00 89.25 94 ASP A CA 1
ATOM 756 C C . ASP A 1 94 ? -15.338 -7.136 -2.045 1.00 89.25 94 ASP A C 1
ATOM 758 O O . ASP A 1 94 ? -15.161 -6.904 -0.843 1.00 89.25 94 ASP A O 1
ATOM 762 N N . HIS A 1 95 ? -14.723 -8.149 -2.660 1.00 92.69 95 HIS A N 1
ATOM 763 C CA . HIS A 1 95 ? -13.756 -8.991 -1.970 1.00 92.69 95 HIS A CA 1
ATOM 764 C C . HIS A 1 95 ? -12.480 -8.205 -1.645 1.00 92.69 95 HIS A C 1
ATOM 766 O O . HIS A 1 95 ? -12.001 -8.274 -0.512 1.00 92.69 95 HIS A O 1
ATOM 772 N N . LEU A 1 96 ? -11.981 -7.385 -2.578 1.00 92.44 96 LEU A N 1
ATOM 773 C CA . LEU A 1 96 ? -10.836 -6.501 -2.342 1.00 92.44 96 LEU A CA 1
ATOM 774 C C . LEU A 1 96 ? -11.106 -5.530 -1.181 1.00 92.44 96 LEU A C 1
ATOM 776 O O . LEU A 1 96 ? -10.283 -5.418 -0.273 1.00 92.44 96 LEU A O 1
ATOM 780 N N . LYS A 1 97 ? -12.282 -4.886 -1.150 1.00 91.12 97 LYS A N 1
ATOM 781 C CA . LYS A 1 97 ? -12.708 -4.028 -0.027 1.00 91.12 97 LYS A CA 1
ATOM 782 C C . LYS A 1 97 ? -12.694 -4.793 1.297 1.00 91.12 97 LYS A C 1
ATOM 784 O O . LYS A 1 97 ? -12.103 -4.335 2.272 1.00 91.12 97 LYS A O 1
ATOM 789 N N . THR A 1 98 ? -13.280 -5.990 1.315 1.00 90.38 98 THR A N 1
ATOM 790 C CA . THR A 1 98 ? -13.328 -6.850 2.507 1.00 90.38 98 THR A CA 1
ATOM 791 C C . THR A 1 98 ? -11.928 -7.230 2.992 1.00 90.38 98 THR A C 1
ATOM 793 O O . THR A 1 98 ? -11.652 -7.175 4.193 1.00 90.38 98 THR A O 1
ATOM 796 N N . MET A 1 99 ? -11.023 -7.586 2.074 1.00 91.44 99 MET A N 1
ATOM 797 C CA . MET A 1 99 ? -9.624 -7.880 2.390 1.00 91.44 99 MET A CA 1
ATOM 798 C C . MET A 1 99 ? -8.925 -6.679 3.031 1.00 91.44 99 MET A C 1
ATOM 800 O O . MET A 1 99 ? -8.257 -6.844 4.049 1.00 91.44 99 MET A O 1
ATOM 804 N N . LEU A 1 100 ? -9.120 -5.474 2.490 1.00 91.19 100 LEU A N 1
ATOM 805 C CA . LEU A 1 100 ? -8.541 -4.241 3.032 1.00 91.19 100 LEU A CA 1
ATOM 806 C C . LEU A 1 100 ? -9.075 -3.915 4.432 1.00 91.19 100 LEU A C 1
ATOM 808 O O . LEU A 1 100 ? -8.299 -3.580 5.327 1.00 91.19 100 LEU A O 1
ATOM 812 N N . THR A 1 101 ? -10.381 -4.069 4.663 1.00 89.12 101 THR A N 1
ATOM 813 C CA . THR A 1 101 ? -10.976 -3.867 5.994 1.00 89.12 101 THR A CA 1
ATOM 814 C C . THR A 1 101 ? -10.425 -4.866 7.011 1.00 89.12 101 THR A C 1
ATOM 816 O O . THR A 1 101 ? -10.071 -4.483 8.131 1.00 89.12 101 THR A O 1
ATOM 819 N N . ARG A 1 102 ? -10.300 -6.143 6.627 1.00 89.94 102 ARG A N 1
ATOM 820 C CA . ARG A 1 102 ? -9.699 -7.184 7.478 1.00 89.94 102 ARG A CA 1
ATOM 821 C C . ARG A 1 102 ? -8.231 -6.893 7.763 1.00 89.94 102 ARG A C 1
ATOM 823 O O . ARG A 1 102 ? -7.815 -7.007 8.912 1.00 89.94 102 ARG A O 1
ATOM 830 N N . PHE A 1 103 ? -7.478 -6.459 6.755 1.00 90.06 103 PHE A N 1
ATOM 831 C CA . PHE A 1 103 ? -6.092 -6.032 6.911 1.00 90.06 103 PHE A CA 1
ATOM 832 C C . PHE A 1 103 ? -5.978 -4.894 7.933 1.00 90.06 103 PHE A C 1
ATOM 834 O O . PHE A 1 103 ? -5.225 -5.023 8.890 1.00 90.06 103 PHE A O 1
ATOM 841 N N . GLN A 1 104 ? -6.793 -3.841 7.826 1.00 88.81 104 GLN A N 1
ATOM 842 C CA . GLN A 1 104 ? -6.801 -2.740 8.800 1.00 88.81 104 GLN A CA 1
ATOM 843 C C . GLN A 1 104 ? -7.204 -3.163 10.219 1.00 88.81 104 GLN A C 1
ATOM 845 O O . GLN A 1 104 ? -6.755 -2.572 11.202 1.00 88.81 104 GLN A O 1
ATOM 850 N N . ALA A 1 105 ? -8.127 -4.115 10.360 1.00 88.25 105 ALA A N 1
ATOM 851 C CA . ALA A 1 105 ? -8.498 -4.647 11.670 1.00 88.25 105 ALA A CA 1
ATOM 852 C C . ALA A 1 105 ? -7.344 -5.457 12.277 1.00 88.25 105 ALA A C 1
ATOM 854 O O . ALA A 1 105 ? -7.030 -5.307 13.458 1.00 88.25 105 ALA A O 1
ATOM 855 N N . TRP A 1 106 ? -6.680 -6.267 11.453 1.00 92.25 106 TRP A N 1
ATOM 856 C CA . TRP A 1 106 ? -5.522 -7.061 11.838 1.00 92.25 106 TRP A CA 1
ATOM 857 C C . TRP A 1 106 ? -4.329 -6.182 12.236 1.00 92.25 106 TRP A C 1
ATOM 859 O O . TRP A 1 106 ? -3.772 -6.374 13.315 1.00 92.25 106 TRP A O 1
ATOM 869 N N . THR A 1 107 ? -3.985 -5.157 11.449 1.00 89.88 107 THR A N 1
ATOM 870 C CA . THR A 1 107 ? -2.872 -4.245 11.768 1.00 89.88 107 THR A CA 1
ATOM 871 C C . THR A 1 107 ? -3.089 -3.512 13.087 1.00 89.88 107 THR A C 1
ATOM 873 O O . THR A 1 107 ? -2.155 -3.408 13.881 1.00 89.88 107 THR A O 1
ATOM 876 N N . ARG A 1 108 ? -4.326 -3.076 13.369 1.00 88.50 108 ARG A N 1
ATOM 877 C CA . ARG A 1 108 ? -4.703 -2.484 14.662 1.00 88.50 108 ARG A CA 1
ATOM 878 C C . ARG A 1 108 ? -4.572 -3.478 15.809 1.00 88.50 108 ARG A C 1
ATOM 880 O O . ARG A 1 108 ? -3.964 -3.148 16.820 1.00 88.50 108 ARG A O 1
ATOM 887 N N . LYS A 1 109 ? -5.098 -4.696 15.642 1.00 91.94 109 LYS A N 1
ATOM 888 C CA . LYS A 1 109 ? -5.023 -5.756 16.661 1.00 91.94 109 LYS A CA 1
ATOM 889 C C . LYS A 1 109 ? -3.575 -6.113 17.019 1.00 91.94 109 LYS A C 1
ATOM 891 O O . LYS A 1 109 ? -3.296 -6.402 18.175 1.00 91.94 109 LYS A O 1
ATOM 896 N N . HIS A 1 110 ? -2.671 -6.080 16.043 1.00 92.06 110 HIS A N 1
ATOM 897 C CA . HIS A 1 110 ? -1.256 -6.413 16.221 1.00 92.06 110 HIS A CA 1
ATOM 898 C C . HIS A 1 110 ? -0.351 -5.199 16.498 1.00 92.06 110 HIS A C 1
ATOM 900 O O . HIS A 1 110 ? 0.865 -5.356 16.544 1.00 92.06 110 HIS A O 1
ATOM 906 N N . GLY A 1 111 ? -0.905 -3.991 16.666 1.00 89.94 111 GLY A N 1
ATOM 907 C CA . GLY A 1 111 ? -0.120 -2.785 16.962 1.00 89.94 111 GLY A CA 1
ATOM 908 C C . GLY A 1 111 ? 0.808 -2.325 15.827 1.00 89.94 111 GLY A C 1
ATOM 909 O O . GLY A 1 111 ? 1.711 -1.526 16.049 1.00 89.94 111 GLY A O 1
ATOM 910 N N . LEU A 1 112 ? 0.595 -2.797 14.595 1.00 90.06 112 LEU A N 1
ATOM 911 C CA . LEU A 1 112 ? 1.466 -2.511 13.447 1.00 90.06 112 LEU A CA 1
ATOM 912 C C . LEU A 1 112 ? 1.193 -1.148 12.798 1.00 90.06 112 LEU A C 1
ATOM 914 O O . LEU A 1 112 ? 1.944 -0.730 11.919 1.00 90.06 112 LEU A O 1
ATOM 918 N N . THR A 1 113 ? 0.142 -0.441 13.219 1.00 86.81 113 THR A N 1
ATOM 919 C CA . THR A 1 113 ? -0.270 0.849 12.644 1.00 86.81 113 THR A CA 1
ATOM 920 C C . THR A 1 113 ? 0.863 1.876 12.645 1.00 86.81 113 THR A C 1
ATOM 922 O O . THR A 1 113 ? 1.113 2.510 11.623 1.00 86.81 113 THR A O 1
ATOM 925 N N . GLN A 1 114 ? 1.580 2.014 13.766 1.00 86.69 114 GLN A N 1
ATOM 926 C CA . GLN A 1 114 ? 2.692 2.960 13.868 1.00 86.69 114 GLN A CA 1
ATOM 927 C C . GLN A 1 114 ? 3.854 2.554 12.952 1.00 86.69 114 GLN A C 1
ATOM 929 O O . GLN A 1 114 ? 4.353 3.379 12.195 1.00 86.69 114 GLN A O 1
ATOM 934 N N . SER A 1 115 ? 4.221 1.271 12.945 1.00 89.06 115 SER A N 1
ATOM 935 C CA . SER A 1 115 ? 5.296 0.755 12.091 1.00 89.06 115 SER A CA 1
ATOM 936 C C . SER A 1 115 ? 5.005 0.949 10.596 1.00 89.06 115 SER A C 1
ATOM 938 O O . SER A 1 115 ? 5.888 1.347 9.834 1.00 89.06 115 SER A O 1
ATOM 940 N N . LEU A 1 116 ? 3.760 0.723 10.164 1.00 88.56 116 LEU A N 1
ATOM 941 C CA . LEU A 1 116 ? 3.339 0.959 8.779 1.00 88.56 116 LEU A CA 1
ATOM 942 C C . LEU A 1 116 ? 3.391 2.444 8.412 1.00 88.56 116 LEU A C 1
ATOM 944 O O . LEU A 1 116 ? 3.852 2.785 7.321 1.00 88.56 116 LEU A O 1
ATOM 948 N N . LYS A 1 117 ? 2.978 3.323 9.331 1.00 89.25 117 LYS A N 1
ATOM 949 C CA . LYS A 1 117 ? 3.076 4.774 9.151 1.00 89.25 117 LYS A CA 1
ATOM 950 C C . LYS A 1 117 ? 4.533 5.216 8.999 1.00 89.25 117 LYS A C 1
ATOM 952 O O . LYS A 1 117 ? 4.863 5.871 8.016 1.00 89.25 117 LYS A O 1
ATOM 957 N N . GLU A 1 118 ? 5.414 4.780 9.896 1.00 91.38 118 GLU A N 1
ATOM 958 C CA . GLU A 1 118 ? 6.851 5.076 9.836 1.00 91.38 118 GLU A CA 1
ATOM 959 C C . GLU A 1 118 ? 7.494 4.547 8.545 1.00 91.38 118 GLU A C 1
ATOM 961 O O . GLU A 1 118 ? 8.331 5.213 7.932 1.00 91.38 118 GLU A O 1
ATOM 966 N N . ARG A 1 119 ? 7.095 3.352 8.086 1.00 89.50 119 ARG A N 1
ATOM 967 C CA . ARG A 1 119 ? 7.564 2.792 6.811 1.00 89.50 119 ARG A CA 1
ATOM 968 C C . ARG A 1 119 ? 7.142 3.664 5.628 1.00 89.50 119 ARG A C 1
ATOM 970 O O . ARG A 1 119 ? 7.963 3.895 4.740 1.00 89.50 119 ARG A O 1
ATOM 977 N N . ASN A 1 120 ? 5.902 4.148 5.620 1.00 91.06 120 ASN A N 1
ATOM 978 C CA . ASN A 1 120 ? 5.425 5.057 4.582 1.00 91.06 120 ASN A CA 1
ATOM 979 C C . ASN A 1 120 ? 6.165 6.404 4.624 1.00 91.06 120 ASN A C 1
ATOM 981 O O . ASN A 1 120 ? 6.646 6.866 3.596 1.00 91.06 120 ASN A O 1
ATOM 985 N N . GLU A 1 121 ? 6.355 6.996 5.804 1.00 91.25 121 GLU A N 1
ATOM 986 C CA . GLU A 1 121 ? 7.117 8.244 5.967 1.00 91.25 121 GLU A CA 1
ATOM 987 C C . GLU A 1 121 ? 8.554 8.106 5.442 1.00 91.25 121 GLU A C 1
ATOM 989 O O . GLU A 1 121 ? 9.027 8.953 4.685 1.00 91.25 121 GLU A O 1
ATOM 994 N N . ARG A 1 122 ? 9.239 6.994 5.746 1.00 91.69 122 ARG A N 1
ATOM 995 C CA . ARG A 1 122 ? 10.573 6.698 5.191 1.00 91.69 122 ARG A CA 1
ATOM 996 C C . ARG A 1 122 ? 10.555 6.565 3.668 1.00 91.69 122 ARG A C 1
ATOM 998 O O . ARG A 1 122 ? 11.485 7.031 3.008 1.00 91.69 122 ARG A O 1
ATOM 1005 N N . HIS A 1 123 ? 9.522 5.933 3.108 1.00 91.12 123 HIS A N 1
ATOM 1006 C CA . HIS A 1 123 ? 9.345 5.826 1.657 1.00 91.12 123 HIS A CA 1
ATOM 1007 C C . HIS A 1 123 ? 9.160 7.206 1.017 1.00 91.12 123 HIS A C 1
ATOM 1009 O O . HIS A 1 123 ? 9.864 7.518 0.058 1.00 91.12 123 HIS A O 1
ATOM 1015 N N . LEU A 1 124 ? 8.308 8.062 1.584 1.00 90.88 124 LEU A N 1
ATOM 1016 C CA . LEU A 1 124 ? 8.095 9.432 1.110 1.00 90.88 124 LEU A CA 1
ATOM 1017 C C . LEU A 1 124 ? 9.376 10.274 1.195 1.00 90.88 124 LEU A C 1
ATOM 1019 O O . LEU A 1 124 ? 9.760 10.880 0.198 1.00 90.88 124 LEU A O 1
ATOM 1023 N N . LEU A 1 125 ? 10.103 10.224 2.316 1.00 91.50 125 LEU A N 1
ATOM 1024 C CA . LEU A 1 125 ? 11.394 10.911 2.467 1.00 91.50 125 LEU A CA 1
ATOM 1025 C C . LEU A 1 125 ? 12.421 10.448 1.426 1.00 91.50 125 LEU A C 1
ATOM 1027 O O . LEU A 1 125 ? 13.184 11.253 0.890 1.00 91.50 125 LEU A O 1
ATOM 1031 N N . ARG A 1 126 ? 12.453 9.147 1.113 1.00 90.19 126 ARG A N 1
ATOM 1032 C CA . ARG A 1 126 ? 13.305 8.615 0.041 1.00 90.19 126 ARG A CA 1
ATOM 1033 C C . ARG A 1 126 ? 12.905 9.194 -1.316 1.00 90.19 126 ARG A C 1
ATOM 1035 O O . ARG A 1 126 ? 13.784 9.587 -2.079 1.00 90.19 126 ARG A O 1
ATOM 1042 N N . LEU A 1 127 ? 11.608 9.247 -1.619 1.00 89.38 127 LEU A N 1
ATOM 1043 C CA . LEU A 1 127 ? 11.113 9.817 -2.872 1.00 89.38 127 LEU A CA 1
ATOM 1044 C C . LEU A 1 127 ? 11.441 11.309 -2.986 1.00 89.38 127 LEU A C 1
ATOM 1046 O O . LEU A 1 127 ? 11.869 11.746 -4.051 1.00 89.38 127 LEU A O 1
ATOM 1050 N N . GLU A 1 128 ? 11.295 12.075 -1.907 1.00 89.12 128 GLU A N 1
ATOM 1051 C CA . GLU A 1 128 ? 11.651 13.498 -1.874 1.00 89.12 128 GLU A CA 1
ATOM 1052 C C . GLU A 1 128 ? 13.143 13.724 -2.119 1.00 89.12 128 GLU A C 1
ATOM 1054 O O . GLU A 1 128 ? 13.500 14.535 -2.970 1.00 89.12 128 GLU A O 1
ATOM 1059 N N . ARG A 1 129 ? 14.023 12.954 -1.462 1.00 87.88 129 ARG A N 1
ATOM 1060 C CA . ARG A 1 129 ? 15.483 13.030 -1.680 1.00 87.88 129 ARG A CA 1
ATOM 1061 C C . ARG A 1 129 ? 15.883 12.770 -3.130 1.00 87.88 129 ARG A C 1
ATOM 1063 O O . ARG A 1 129 ? 16.852 13.347 -3.613 1.00 87.88 129 ARG A O 1
ATOM 1070 N N . LEU A 1 130 ? 15.142 11.906 -3.818 1.00 84.44 130 LEU A N 1
ATOM 1071 C CA . LEU A 1 130 ? 15.355 11.579 -5.227 1.00 84.44 130 LEU A CA 1
ATOM 1072 C C . LEU A 1 130 ? 14.607 12.527 -6.184 1.00 84.44 130 LEU A C 1
ATOM 1074 O O . LEU A 1 130 ? 14.662 12.331 -7.394 1.00 84.44 130 LEU A O 1
ATOM 1078 N N . ASN A 1 131 ? 13.915 13.550 -5.665 1.00 84.81 131 ASN A N 1
ATOM 1079 C CA . ASN A 1 131 ? 13.045 14.459 -6.421 1.00 84.81 131 ASN A CA 1
ATOM 1080 C C . ASN A 1 131 ? 11.940 13.742 -7.227 1.00 84.81 131 ASN A C 1
ATOM 1082 O O . ASN A 1 131 ? 11.528 14.205 -8.286 1.00 84.81 131 ASN A O 1
ATOM 1086 N N . LEU A 1 132 ? 11.421 12.628 -6.702 1.00 84.69 132 LEU A N 1
ATOM 1087 C CA . LEU A 1 132 ? 10.380 11.784 -7.316 1.00 84.69 132 LEU A CA 1
ATOM 1088 C C . LEU A 1 132 ? 8.968 12.095 -6.790 1.00 84.69 132 LEU A C 1
ATOM 1090 O O . LEU A 1 132 ? 8.033 11.293 -6.912 1.00 84.69 132 LEU A O 1
ATOM 1094 N N . GLY A 1 133 ? 8.799 13.255 -6.156 1.00 82.62 133 GLY A N 1
ATOM 1095 C CA . GLY A 1 133 ? 7.502 13.730 -5.693 1.00 82.62 133 GLY A CA 1
ATOM 1096 C C . GLY A 1 133 ? 6.532 13.925 -6.862 1.00 82.62 133 GLY A C 1
ATOM 1097 O O . GLY A 1 133 ? 6.889 14.462 -7.907 1.00 82.62 133 GLY A O 1
ATOM 1098 N N . ILE A 1 134 ? 5.269 13.534 -6.681 1.00 86.44 134 ILE A N 1
ATOM 1099 C CA . ILE A 1 134 ? 4.218 13.736 -7.698 1.00 86.44 134 ILE A CA 1
ATOM 1100 C C . ILE A 1 134 ? 3.441 15.041 -7.481 1.00 86.44 134 ILE A C 1
ATOM 1102 O O . ILE A 1 134 ? 2.382 15.243 -8.074 1.00 86.44 134 ILE A O 1
ATOM 1106 N N . GLU A 1 135 ? 3.968 15.960 -6.667 1.00 83.50 135 GLU A N 1
ATOM 1107 C CA . GLU A 1 135 ? 3.245 17.167 -6.263 1.00 83.50 135 GLU A CA 1
ATOM 1108 C C . GLU A 1 135 ? 2.858 18.076 -7.424 1.00 83.50 135 GLU A C 1
ATOM 1110 O O . GLU A 1 135 ? 1.757 18.630 -7.446 1.00 83.50 135 GLU A O 1
ATOM 1115 N N . LYS A 1 136 ? 3.719 18.154 -8.437 1.00 85.69 136 LYS A N 1
ATOM 1116 C CA . LYS A 1 136 ? 3.482 18.943 -9.651 1.00 85.69 136 LYS A CA 1
ATOM 1117 C C . LYS A 1 136 ? 2.559 18.233 -10.656 1.00 85.69 136 LYS A C 1
ATOM 1119 O O . LYS A 1 136 ? 2.131 18.833 -11.637 1.00 85.69 136 LYS A O 1
ATOM 1124 N N . ARG A 1 137 ? 2.217 16.956 -10.431 1.00 89.38 137 ARG A N 1
ATOM 1125 C CA . ARG A 1 137 ? 1.431 16.115 -11.353 1.00 89.38 137 ARG A CA 1
ATOM 1126 C C . ARG A 1 137 ? -0.046 16.066 -10.943 1.00 89.38 137 ARG A C 1
ATOM 1128 O O . ARG A 1 137 ? -0.557 15.043 -10.492 1.00 89.38 137 ARG A O 1
ATOM 1135 N N . HIS A 1 138 ? -0.758 17.182 -11.102 1.00 91.12 138 HIS A N 1
ATOM 1136 C CA . HIS A 1 138 ? -2.147 17.328 -10.635 1.00 91.12 138 HIS A CA 1
ATOM 1137 C C . HIS A 1 138 ? -3.130 16.294 -11.213 1.00 91.12 138 HIS A C 1
ATOM 1139 O O . HIS A 1 138 ? -3.988 15.794 -10.483 1.00 91.12 138 HIS A O 1
ATOM 1145 N N . SER A 1 139 ? -3.017 15.960 -12.502 1.00 92.06 139 SER A N 1
ATOM 1146 C CA . SER A 1 139 ? -3.866 14.953 -13.158 1.00 92.06 139 SER A CA 1
ATOM 1147 C C . SER A 1 139 ? -3.652 13.558 -12.568 1.00 92.06 139 SER A C 1
ATOM 1149 O O . SER A 1 139 ? -4.619 12.880 -12.224 1.00 92.06 139 SER A O 1
ATOM 1151 N N . LEU A 1 140 ? -2.389 13.174 -12.361 1.00 93.75 140 LEU A N 1
ATOM 1152 C CA . LEU A 1 140 ? -2.016 11.913 -11.728 1.00 93.75 140 LEU A CA 1
ATOM 1153 C C . LEU A 1 140 ? -2.555 11.831 -10.297 1.00 93.75 140 LEU A C 1
ATOM 1155 O O . LEU A 1 140 ? -3.191 10.842 -9.946 1.00 93.75 140 LEU A O 1
ATOM 1159 N N . LYS A 1 141 ? -2.385 12.886 -9.489 1.00 94.62 141 LYS A N 1
ATOM 1160 C CA . LYS A 1 141 ? -2.927 12.924 -8.120 1.00 94.62 141 LYS A CA 1
ATOM 1161 C C . LYS A 1 141 ? -4.440 12.693 -8.098 1.00 94.62 141 LYS A C 1
ATOM 1163 O O . LYS A 1 141 ? -4.932 11.916 -7.283 1.00 94.62 141 LYS A O 1
ATOM 1168 N N . LYS A 1 142 ? -5.185 13.330 -9.011 1.00 93.38 142 LYS A N 1
ATOM 1169 C CA . LYS A 1 142 ? -6.639 13.125 -9.145 1.00 93.38 142 LYS A CA 1
ATOM 1170 C C . LYS A 1 142 ? -6.983 11.684 -9.529 1.00 93.38 142 LYS A C 1
ATOM 1172 O O . LYS A 1 142 ? -7.917 11.120 -8.963 1.00 93.38 142 LYS A O 1
ATOM 1177 N N . LEU A 1 143 ? -6.234 11.091 -10.459 1.00 93.44 143 LEU A N 1
ATOM 1178 C CA . LEU A 1 143 ? -6.428 9.704 -10.884 1.00 93.44 143 LEU A CA 1
ATOM 1179 C C . LEU A 1 143 ? -6.187 8.717 -9.733 1.00 93.44 143 LEU A C 1
ATOM 1181 O O . LEU A 1 143 ? -7.047 7.886 -9.457 1.00 93.44 143 LEU A O 1
ATOM 1185 N N . LEU A 1 144 ? -5.072 8.851 -9.012 1.00 95.00 144 LEU A N 1
ATOM 1186 C CA . LEU A 1 144 ? -4.742 7.978 -7.880 1.00 95.00 144 LEU A CA 1
ATOM 1187 C C . LEU A 1 144 ? -5.765 8.103 -6.738 1.00 95.00 144 LEU A C 1
ATOM 1189 O O . LEU A 1 144 ? -6.162 7.098 -6.151 1.00 95.00 144 LEU A O 1
ATOM 1193 N N . LYS A 1 145 ? -6.269 9.317 -6.468 1.00 92.12 145 LYS A N 1
ATOM 1194 C CA . LYS A 1 145 ? -7.370 9.528 -5.509 1.00 92.12 145 LYS A CA 1
ATOM 1195 C C . LYS A 1 145 ? -8.656 8.829 -5.953 1.00 92.12 145 LYS A C 1
ATOM 1197 O O . LYS A 1 145 ? -9.326 8.219 -5.126 1.00 92.12 145 LYS A O 1
ATOM 1202 N N . ARG A 1 146 ? -8.975 8.854 -7.252 1.00 90.50 146 ARG A N 1
ATOM 1203 C CA . ARG A 1 146 ? -10.132 8.134 -7.805 1.00 90.50 146 ARG A CA 1
ATOM 1204 C C . ARG A 1 146 ? -9.995 6.620 -7.633 1.00 90.50 146 ARG A C 1
ATOM 1206 O O . ARG A 1 146 ? -10.959 5.992 -7.212 1.00 90.50 146 ARG A O 1
ATOM 1213 N N . ILE A 1 147 ? -8.816 6.056 -7.899 1.00 92.00 147 ILE A N 1
ATOM 1214 C CA . ILE A 1 147 ? -8.529 4.626 -7.680 1.00 92.00 147 ILE A CA 1
ATOM 1215 C C . ILE A 1 147 ? -8.727 4.266 -6.205 1.00 92.00 147 ILE A C 1
ATOM 1217 O O . ILE A 1 147 ? -9.435 3.313 -5.887 1.00 92.00 147 ILE A O 1
ATOM 1221 N N . LYS A 1 148 ? -8.188 5.079 -5.289 1.00 91.81 148 LYS A N 1
ATOM 1222 C CA . LYS A 1 148 ? -8.410 4.910 -3.848 1.00 91.81 148 LYS A CA 1
ATOM 1223 C C . LYS A 1 148 ? -9.905 4.900 -3.499 1.00 91.81 148 LYS A C 1
ATOM 1225 O O . LYS A 1 148 ? -10.344 4.023 -2.756 1.00 91.81 148 LYS A O 1
ATOM 1230 N N . TRP A 1 149 ? -10.704 5.817 -4.043 1.00 89.25 149 TRP A N 1
ATOM 1231 C CA . TRP A 1 149 ? -12.147 5.892 -3.762 1.00 89.25 149 TRP A CA 1
ATOM 1232 C C . TRP A 1 149 ? -12.957 4.690 -4.252 1.00 89.25 149 TRP A C 1
ATOM 1234 O O . TRP A 1 149 ? -14.021 4.418 -3.703 1.00 89.25 149 TRP A O 1
ATOM 1244 N N . GLN A 1 150 ? -12.470 3.937 -5.241 1.00 88.62 150 GLN A N 1
ATOM 1245 C CA . GLN A 1 150 ? -13.139 2.701 -5.665 1.00 88.62 150 GLN A CA 1
ATOM 1246 C C . GLN A 1 150 ? -13.128 1.635 -4.553 1.00 88.62 150 GLN A C 1
ATOM 1248 O O . GLN A 1 150 ? -14.059 0.834 -4.454 1.00 88.62 150 GLN A O 1
ATOM 1253 N N . VAL A 1 151 ? -12.098 1.637 -3.697 1.00 87.69 151 VAL A N 1
ATOM 1254 C CA . VAL A 1 151 ? -11.911 0.648 -2.617 1.00 87.69 151 VAL A CA 1
ATOM 1255 C C . VAL A 1 151 ? -12.179 1.204 -1.219 1.00 87.69 151 VAL A C 1
ATOM 1257 O O . VAL A 1 151 ? -12.603 0.471 -0.330 1.00 87.69 151 VAL A O 1
ATOM 1260 N N . THR A 1 152 ? -11.988 2.503 -1.014 1.00 82.69 152 THR A N 1
ATOM 1261 C CA . THR A 1 152 ? -12.400 3.196 0.210 1.00 82.69 152 THR A CA 1
ATOM 1262 C C . THR A 1 152 ? -13.689 3.941 -0.077 1.00 82.69 152 THR A C 1
ATOM 1264 O O . THR A 1 152 ? -13.657 4.995 -0.702 1.00 82.69 152 THR A O 1
ATOM 1267 N N . SER A 1 153 ? -14.831 3.387 0.349 1.00 68.44 153 SER A N 1
ATOM 1268 C CA . SER A 1 153 ? -16.120 4.046 0.126 1.00 68.44 153 SER A CA 1
ATOM 1269 C C . SER A 1 153 ? -16.114 5.426 0.800 1.00 68.44 153 SER A C 1
ATOM 1271 O O . SER A 1 153 ? -16.003 5.502 2.029 1.00 68.44 153 SER A O 1
ATOM 1273 N N . PRO A 1 154 ? -16.228 6.527 0.035 1.00 62.47 154 PRO A N 1
ATOM 1274 C CA . PRO A 1 154 ? -16.279 7.867 0.608 1.00 62.47 154 PRO A CA 1
ATOM 1275 C C . PRO A 1 154 ? -17.533 8.064 1.471 1.00 62.47 154 PRO A C 1
ATOM 1277 O O . PRO A 1 154 ? -17.511 8.866 2.403 1.00 62.47 154 PRO A O 1
ATOM 1280 N N . GLU A 1 155 ? -18.600 7.306 1.208 1.00 59.44 155 GLU A N 1
ATOM 1281 C CA . GLU A 1 155 ? -19.807 7.273 2.035 1.00 59.44 155 GLU A CA 1
ATOM 1282 C C . GLU A 1 155 ? -19.539 6.613 3.386 1.00 59.44 155 GLU A C 1
ATOM 1284 O O . GLU A 1 155 ? -19.845 7.220 4.405 1.00 59.44 155 GLU A O 1
ATOM 1289 N N . LEU A 1 156 ? -18.852 5.463 3.418 1.00 62.47 156 LEU A N 1
ATOM 1290 C CA . LEU A 1 156 ? -18.470 4.804 4.677 1.00 62.47 156 LEU A CA 1
ATOM 1291 C C . LEU A 1 156 ? -17.474 5.641 5.489 1.00 62.47 156 LEU A C 1
ATOM 1293 O O . LEU A 1 156 ? -17.484 5.598 6.715 1.00 62.47 156 LEU A O 1
ATOM 1297 N N . ILE A 1 157 ? -16.612 6.424 4.831 1.00 63.38 157 ILE A N 1
ATOM 1298 C CA . ILE A 1 157 ? -15.723 7.368 5.525 1.00 63.38 157 ILE A CA 1
ATOM 1299 C C . ILE A 1 157 ? -16.540 8.490 6.172 1.00 63.38 157 ILE A C 1
ATOM 1301 O O . ILE A 1 157 ? -16.305 8.807 7.338 1.00 63.38 157 ILE A O 1
ATOM 1305 N N . LYS A 1 158 ? -17.509 9.068 5.452 1.00 68.75 158 LYS A N 1
ATOM 1306 C CA . LYS A 1 158 ? -18.417 10.088 6.002 1.00 68.75 158 LYS A CA 1
ATOM 1307 C C . LYS A 1 158 ? -19.292 9.525 7.120 1.00 68.75 158 LYS A C 1
ATOM 1309 O O . LYS A 1 158 ? -19.485 10.187 8.132 1.00 68.75 158 LYS A O 1
ATOM 1314 N N . GLU A 1 159 ? -19.796 8.309 6.957 1.00 65.31 159 GLU A N 1
ATOM 1315 C CA . GLU A 1 159 ? -20.596 7.608 7.959 1.00 65.31 159 GLU A CA 1
ATOM 1316 C C . GLU A 1 159 ? -19.768 7.305 9.209 1.00 65.31 159 GLU A C 1
ATOM 1318 O O . GLU A 1 159 ? -20.195 7.622 10.314 1.00 65.31 159 GLU A O 1
ATOM 1323 N N . LYS A 1 160 ? -18.530 6.821 9.047 1.00 71.75 160 LYS A N 1
ATOM 1324 C CA . LYS A 1 160 ? -17.574 6.671 10.149 1.00 71.75 160 LYS A CA 1
ATOM 1325 C C . LYS A 1 160 ? -17.312 8.006 10.842 1.00 71.75 160 LYS A C 1
ATOM 1327 O O . LYS A 1 160 ? -17.290 8.040 12.063 1.00 71.75 160 LYS A O 1
ATOM 1332 N N . GLN A 1 161 ? -17.093 9.092 10.098 1.00 75.12 161 GLN A N 1
ATOM 1333 C CA . GLN A 1 161 ? -16.861 10.418 10.683 1.00 75.12 161 GLN A CA 1
ATOM 1334 C C . GLN A 1 161 ? -18.061 10.897 11.502 1.00 75.12 161 GLN A C 1
ATOM 1336 O O . GLN A 1 161 ? -17.861 11.376 12.612 1.00 75.12 161 GLN A O 1
ATOM 1341 N N . LYS A 1 162 ? -19.285 10.700 10.996 1.00 78.56 162 LYS A N 1
ATOM 1342 C CA . LYS A 1 162 ? -20.520 10.983 11.739 1.00 78.56 162 LYS A CA 1
ATOM 1343 C C . LYS A 1 162 ? -20.648 10.111 12.986 1.00 78.56 162 LYS A C 1
ATOM 1345 O O . LYS A 1 162 ? -20.897 10.624 14.063 1.00 78.56 162 LYS A O 1
ATOM 1350 N N . ALA A 1 163 ? -20.423 8.805 12.869 1.00 74.94 163 ALA A N 1
ATOM 1351 C CA . ALA A 1 163 ? -20.472 7.905 14.017 1.00 74.94 163 ALA A CA 1
ATOM 1352 C C . ALA A 1 163 ? -19.431 8.294 15.079 1.00 74.94 163 ALA A C 1
ATOM 1354 O O . ALA A 1 163 ? -19.733 8.299 16.266 1.00 74.94 163 ALA A O 1
ATOM 1355 N N . VAL A 1 164 ? -18.218 8.670 14.662 1.00 83.62 164 VAL A N 1
ATOM 1356 C CA . VAL A 1 164 ? -17.167 9.159 15.563 1.00 83.62 164 VAL A CA 1
ATOM 1357 C C . VAL A 1 164 ? -17.564 10.482 16.217 1.00 83.62 164 VAL A C 1
ATOM 1359 O O . VAL A 1 164 ? -17.357 10.613 17.418 1.00 83.62 164 VAL A O 1
ATOM 1362 N N . SER A 1 165 ? -18.147 11.436 15.483 1.00 84.56 165 SER A N 1
ATOM 1363 C CA . SER A 1 165 ? -18.601 12.700 16.077 1.00 84.56 165 SER A CA 1
ATOM 1364 C C . SER A 1 165 ? -19.725 12.473 17.083 1.00 84.56 165 SER A C 1
ATOM 1366 O O . SER A 1 165 ? -19.626 12.966 18.197 1.00 84.56 165 SER A O 1
ATOM 1368 N N . THR A 1 166 ? -20.718 11.641 16.754 1.00 87.75 166 THR A N 1
ATOM 1369 C CA . THR A 1 166 ? -21.806 11.277 17.675 1.00 87.75 166 THR A CA 1
ATOM 1370 C C . THR A 1 166 ? -21.284 10.560 18.921 1.00 87.75 166 THR A C 1
ATOM 1372 O O . THR A 1 166 ? -21.726 10.840 20.030 1.00 87.75 166 THR A O 1
ATOM 1375 N N . LEU A 1 167 ? -20.313 9.651 18.773 1.00 83.25 167 LEU A N 1
ATOM 1376 C CA . LEU A 1 167 ? -19.670 9.001 19.918 1.00 83.25 167 LEU A CA 1
ATOM 1377 C C . LEU A 1 167 ? -18.877 10.000 20.766 1.00 83.25 167 LEU A C 1
ATOM 1379 O O . LEU A 1 167 ? -18.897 9.896 21.987 1.00 83.25 167 LEU A O 1
ATOM 1383 N N . GLN A 1 168 ? -18.191 10.960 20.143 1.00 84.12 168 GLN A N 1
ATOM 1384 C CA . GLN A 1 168 ? -17.432 11.984 20.857 1.00 84.12 168 GLN A CA 1
ATOM 1385 C C . GLN A 1 168 ? -18.350 12.951 21.608 1.00 84.12 168 GLN A C 1
ATOM 1387 O O . GLN A 1 168 ? -18.057 13.293 22.749 1.00 84.12 168 GLN A O 1
ATOM 1392 N N . GLU A 1 169 ? -19.465 13.352 21.003 1.00 87.31 169 GLU A N 1
ATOM 1393 C CA . GLU A 1 169 ? -20.526 14.127 21.652 1.00 87.31 169 GLU A CA 1
ATOM 1394 C C . GLU A 1 169 ? -21.078 13.360 22.856 1.00 87.31 169 GLU A C 1
ATOM 1396 O O . GLU A 1 169 ? -21.042 13.877 23.966 1.00 87.31 169 GLU A O 1
ATOM 1401 N N . ALA A 1 170 ? -21.436 12.084 22.686 1.00 85.19 170 ALA A N 1
ATOM 1402 C CA . ALA A 1 170 ? -21.918 11.242 23.781 1.00 85.19 170 ALA A CA 1
ATOM 1403 C C . ALA A 1 170 ? -20.872 11.011 24.892 1.00 85.19 170 ALA A C 1
ATOM 1405 O O . ALA A 1 170 ? -21.235 10.785 26.045 1.00 85.19 170 ALA A O 1
ATOM 1406 N N . ILE A 1 171 ? -19.574 11.024 24.570 1.00 82.62 171 ILE A N 1
ATOM 1407 C CA . ILE A 1 171 ? -18.491 10.978 25.565 1.00 82.62 171 ILE A CA 1
ATOM 1408 C C . ILE A 1 171 ? -18.383 12.313 26.301 1.00 82.62 171 ILE A C 1
ATOM 1410 O O . ILE A 1 171 ? -18.210 12.308 27.513 1.00 82.62 171 ILE A O 1
ATOM 1414 N N . ASN A 1 172 ? -18.486 13.435 25.589 1.00 81.38 172 ASN A N 1
ATOM 1415 C CA . ASN A 1 172 ? -18.383 14.772 26.171 1.00 81.38 172 ASN A CA 1
ATOM 1416 C C . ASN A 1 172 ? -19.612 15.135 27.025 1.00 81.38 172 ASN A C 1
ATOM 1418 O O . ASN A 1 172 ? -19.474 15.865 28.001 1.00 81.38 172 ASN A O 1
ATOM 1422 N N . GLU A 1 173 ? -20.798 14.639 26.664 1.00 82.25 173 GLU A N 1
ATOM 1423 C CA . GLU A 1 173 ? -22.038 14.790 27.437 1.00 82.25 173 GLU A CA 1
ATOM 1424 C C . GLU A 1 173 ? -22.050 13.932 28.702 1.00 82.25 173 GLU A C 1
ATOM 1426 O O . GLU A 1 173 ? -22.726 14.259 29.677 1.00 82.25 173 GLU A O 1
ATOM 1431 N N . LYS A 1 174 ? -21.303 12.825 28.707 1.00 78.25 174 LYS A N 1
ATOM 1432 C CA . LYS A 1 174 ? -21.106 12.055 29.928 1.00 78.25 174 LYS A CA 1
ATOM 1433 C C . LYS A 1 174 ? -20.178 12.836 30.842 1.00 78.25 174 LYS A C 1
ATOM 1435 O O . LYS A 1 174 ? -19.005 13.030 30.533 1.00 78.25 174 LYS A O 1
ATOM 1440 N N . GLU A 1 175 ? -20.701 13.235 31.997 1.00 66.00 175 GLU A N 1
ATOM 1441 C CA . GLU A 1 175 ? -19.864 13.759 33.068 1.00 66.00 175 GLU A CA 1
ATOM 1442 C C . GLU A 1 175 ? -18.729 12.764 33.350 1.00 66.00 175 GLU A C 1
ATOM 1444 O O . GLU A 1 175 ? -18.969 11.546 33.369 1.00 66.00 175 GLU A O 1
ATOM 1449 N N . PRO A 1 176 ? -17.485 13.243 33.548 1.00 62.22 176 PRO A N 1
ATOM 1450 C CA . PRO A 1 176 ? -16.414 12.369 33.981 1.00 62.22 176 PRO A CA 1
ATOM 1451 C C . PRO A 1 176 ? -16.902 11.679 35.247 1.00 62.22 176 PRO A C 1
ATOM 1453 O O . PRO A 1 176 ? -17.246 12.344 36.223 1.00 62.22 176 PRO A O 1
ATOM 1456 N N . VAL A 1 177 ? -16.972 10.345 35.209 1.00 58.84 177 VAL A N 1
ATOM 1457 C CA . VAL A 1 177 ? -17.310 9.557 36.390 1.00 58.84 177 VAL A CA 1
ATOM 1458 C C . VAL A 1 177 ? -16.345 10.014 37.471 1.00 58.84 177 VAL A C 1
ATOM 1460 O O . VAL A 1 177 ? -15.140 9.773 37.359 1.00 58.84 177 VAL A O 1
ATOM 1463 N N . GLN A 1 178 ? -16.854 10.714 38.487 1.00 53.38 178 GLN A N 1
ATOM 1464 C CA . GLN A 1 178 ? -16.082 10.933 39.693 1.00 53.38 178 GLN A CA 1
ATOM 1465 C C . GLN A 1 178 ? -15.764 9.534 40.196 1.00 53.38 178 GLN A C 1
ATOM 1467 O O . GLN A 1 178 ? -16.657 8.833 40.676 1.00 53.38 178 GLN A O 1
ATOM 1472 N N . LEU A 1 179 ? -14.513 9.099 40.019 1.00 53.16 179 LEU A N 1
ATOM 1473 C CA . LEU A 1 179 ? -13.972 7.973 40.761 1.00 53.16 179 LEU A CA 1
ATOM 1474 C C . LEU A 1 179 ? -14.310 8.296 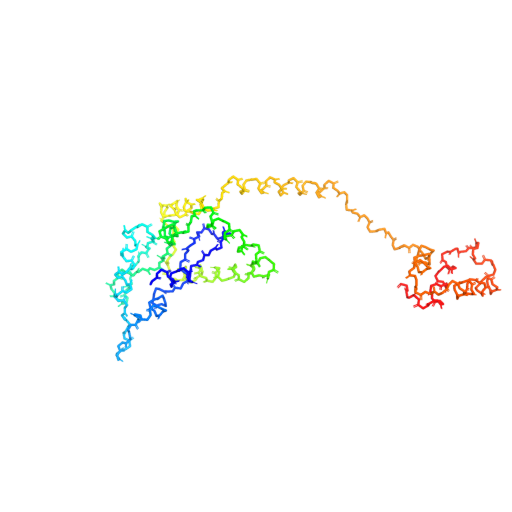42.207 1.00 53.16 179 LEU A C 1
ATOM 1476 O O . LEU A 1 179 ? -13.776 9.268 42.744 1.00 53.16 179 LEU A O 1
ATOM 1480 N N . HIS A 1 180 ? -15.298 7.590 42.765 1.00 53.03 180 HIS A N 1
ATOM 1481 C CA . HIS A 1 180 ? -15.790 7.885 44.098 1.00 53.03 180 HIS A CA 1
ATOM 1482 C C . HIS A 1 180 ? -14.577 8.023 45.009 1.00 53.03 180 HIS A C 1
ATOM 1484 O O . HIS A 1 180 ? -13.677 7.175 44.956 1.00 53.03 180 HIS A O 1
ATOM 1490 N N . ALA A 1 181 ? -14.531 9.121 45.775 1.00 56.91 181 ALA A N 1
ATOM 1491 C CA . ALA A 1 181 ? -13.510 9.336 46.789 1.00 56.91 181 ALA A CA 1
ATOM 1492 C C . ALA A 1 181 ? -13.265 8.008 47.511 1.00 56.91 181 ALA A C 1
ATOM 1494 O O . ALA A 1 181 ? -14.235 7.305 47.809 1.00 56.91 181 ALA A O 1
ATOM 1495 N N . ALA A 1 182 ? -11.985 7.645 47.672 1.00 60.53 182 ALA A N 1
ATOM 1496 C CA . ALA A 1 182 ? -11.530 6.361 48.197 1.00 60.53 182 ALA A CA 1
ATOM 1497 C C . ALA A 1 182 ? -12.552 5.781 49.182 1.00 60.53 182 ALA A C 1
ATOM 1499 O O . ALA A 1 182 ? -12.794 6.384 50.225 1.00 60.53 182 ALA A O 1
ATOM 1500 N N . ALA A 1 183 ? -13.206 4.675 48.798 1.00 68.00 183 ALA A N 1
ATOM 1501 C CA . ALA A 1 183 ? -14.330 4.129 49.553 1.00 68.00 183 ALA A CA 1
ATOM 1502 C C . ALA A 1 183 ? -13.977 4.077 51.046 1.00 68.00 183 ALA A C 1
ATOM 1504 O O . ALA A 1 183 ? -12.937 3.513 51.397 1.00 68.00 183 ALA A O 1
ATOM 1505 N N . GLY A 1 184 ? -14.812 4.692 51.892 1.00 77.88 184 GLY A N 1
ATOM 1506 C CA . GLY A 1 184 ? -14.561 4.779 53.330 1.00 77.88 184 GLY A CA 1
ATOM 1507 C C . GLY A 1 184 ? -14.268 3.404 53.932 1.00 77.88 184 GLY A C 1
ATOM 1508 O O . GLY A 1 184 ? -14.713 2.374 53.412 1.00 77.88 184 GLY A O 1
ATOM 1509 N N . ALA A 1 185 ? -13.516 3.369 55.032 1.00 83.62 185 ALA A N 1
ATOM 1510 C CA . ALA A 1 185 ? -13.004 2.124 55.611 1.00 83.62 185 ALA A CA 1
ATOM 1511 C C . ALA A 1 185 ? -14.101 1.070 55.873 1.00 83.62 185 ALA A C 1
ATOM 1513 O O . ALA A 1 185 ? -13.890 -0.119 55.650 1.00 83.62 185 ALA A O 1
ATOM 1514 N N . LYS A 1 186 ? -15.312 1.509 56.234 1.00 86.62 186 LYS A N 1
ATOM 1515 C CA . LYS A 1 186 ? -16.503 0.657 56.376 1.00 86.62 186 LYS A CA 1
ATOM 1516 C C . LYS A 1 186 ? -16.874 -0.085 55.091 1.00 86.62 186 LYS A C 1
ATOM 1518 O O . LYS A 1 186 ? -17.104 -1.291 55.099 1.00 86.62 186 LYS A O 1
ATOM 1523 N N . THR A 1 187 ? -16.909 0.625 53.969 1.00 85.00 187 THR A N 1
ATOM 1524 C CA . THR A 1 187 ? -17.243 0.052 52.661 1.00 85.00 187 THR A CA 1
ATOM 1525 C C . THR A 1 187 ? -16.180 -0.951 52.224 1.00 85.00 187 THR A C 1
ATOM 1527 O O . THR A 1 187 ? -16.519 -2.030 51.739 1.00 85.00 187 THR A O 1
ATOM 1530 N N . ARG A 1 188 ? -14.898 -0.645 52.463 1.00 84.56 188 ARG A N 1
ATOM 1531 C CA . ARG A 1 188 ? -13.780 -1.571 52.217 1.00 84.56 188 ARG A CA 1
ATOM 1532 C C . ARG A 1 188 ? -13.864 -2.826 53.089 1.00 84.56 188 ARG A C 1
ATOM 1534 O O . ARG A 1 188 ? -13.641 -3.924 52.584 1.00 84.56 188 ARG A O 1
ATOM 1541 N N . TRP A 1 189 ? -14.249 -2.690 54.360 1.00 88.00 189 TRP A N 1
ATOM 1542 C CA . TRP A 1 189 ? -14.486 -3.831 55.249 1.00 88.00 189 TRP A CA 1
ATOM 1543 C C . TRP A 1 189 ? -15.600 -4.740 54.719 1.00 88.00 189 TRP A C 1
ATOM 1545 O O . TRP A 1 189 ? -15.391 -5.940 54.564 1.00 88.00 189 TRP A O 1
ATOM 1555 N N . HIS A 1 190 ? -16.749 -4.183 54.329 1.00 87.12 190 HIS A N 1
ATOM 1556 C CA . HIS A 1 190 ? -17.837 -4.978 53.747 1.00 87.12 190 HIS A CA 1
ATOM 1557 C C . HIS A 1 190 ? -17.463 -5.629 52.405 1.00 87.12 190 HIS A C 1
ATOM 1559 O O . HIS A 1 190 ? -17.854 -6.767 52.149 1.00 87.12 190 HIS A O 1
ATOM 1565 N N . GLN A 1 191 ? -16.670 -4.961 51.563 1.00 85.38 191 GLN A N 1
ATOM 1566 C CA . GLN A 1 191 ? -16.120 -5.572 50.347 1.00 85.38 191 GLN A CA 1
ATOM 1567 C C . GLN A 1 191 ? -15.188 -6.742 50.672 1.00 85.38 191 GLN A C 1
ATOM 1569 O O . GLN A 1 191 ? -15.261 -7.776 50.011 1.00 85.38 191 GLN A O 1
ATOM 1574 N N . TYR A 1 192 ? -14.352 -6.618 51.705 1.00 85.19 192 TYR A N 1
ATOM 1575 C CA . TYR A 1 192 ? -13.503 -7.709 52.177 1.00 85.19 192 TYR A CA 1
ATOM 1576 C C . TYR A 1 192 ? -14.325 -8.900 52.690 1.00 85.19 192 TYR A C 1
ATOM 1578 O O . TYR A 1 192 ? -14.050 -10.031 52.282 1.00 85.19 192 TYR A O 1
ATOM 1586 N N . LEU A 1 193 ? -15.374 -8.660 53.485 1.00 87.44 193 LEU A N 1
ATOM 1587 C CA . LEU A 1 193 ? -16.306 -9.707 53.928 1.00 87.44 193 LEU A CA 1
ATOM 1588 C C . LEU A 1 193 ? -16.933 -10.448 52.736 1.00 87.44 193 LEU A C 1
ATOM 1590 O O . LEU A 1 193 ? -16.967 -11.676 52.711 1.00 87.44 193 LEU A O 1
ATOM 1594 N N . ASN A 1 194 ? -17.360 -9.701 51.716 1.00 84.19 194 ASN A N 1
ATOM 1595 C CA . ASN A 1 194 ? -18.012 -10.249 50.525 1.00 84.19 194 ASN A CA 1
ATOM 1596 C C . ASN A 1 194 ? -17.030 -10.838 49.494 1.00 84.19 194 ASN A C 1
ATOM 1598 O O . ASN A 1 194 ? -17.461 -11.466 48.531 1.00 84.19 194 ASN A O 1
ATOM 1602 N N . SER A 1 195 ? -15.718 -10.655 49.676 1.00 82.88 195 SER A N 1
ATOM 1603 C CA . SER A 1 195 ? -14.695 -11.130 48.733 1.00 82.88 195 SER A CA 1
ATOM 1604 C C . SER A 1 195 ? -14.418 -12.635 48.814 1.00 82.88 195 SER A C 1
ATOM 1606 O O . SER A 1 195 ? -13.702 -13.168 47.969 1.00 82.88 195 SER A O 1
ATOM 1608 N N . GLY A 1 196 ? -14.916 -13.315 49.854 1.00 80.12 196 GLY A N 1
ATOM 1609 C CA . GLY A 1 196 ? -14.639 -14.733 50.111 1.00 80.12 196 GLY A CA 1
ATOM 1610 C C . GLY A 1 196 ? -13.200 -15.030 50.557 1.00 80.12 196 GLY A C 1
ATOM 1611 O O . GLY A 1 196 ? -12.837 -16.191 50.713 1.00 80.12 196 GLY A O 1
ATOM 1612 N N . ARG A 1 197 ? -12.370 -14.000 50.782 1.00 80.88 197 ARG A N 1
ATOM 1613 C CA . ARG A 1 197 ? -10.965 -14.144 51.213 1.00 80.88 197 ARG A CA 1
ATOM 1614 C C . ARG A 1 197 ? -10.803 -14.523 52.684 1.00 80.88 197 ARG A C 1
ATOM 1616 O O . ARG A 1 197 ? -9.714 -14.918 53.085 1.00 80.88 197 ARG A O 1
ATOM 1623 N N . SER A 1 198 ? -11.857 -14.400 53.487 1.00 79.44 198 SER A N 1
ATOM 1624 C CA . SER A 1 198 ? -11.845 -14.788 54.896 1.00 79.44 198 SER A CA 1
ATOM 1625 C C . SER A 1 198 ? -13.115 -15.522 55.293 1.00 79.44 198 SER A C 1
ATOM 1627 O O . SER A 1 198 ? -14.193 -15.291 54.751 1.00 79.44 198 SER A O 1
ATOM 1629 N N . MET A 1 199 ? -12.970 -16.430 56.257 1.00 83.56 199 MET A N 1
ATOM 1630 C CA . MET A 1 199 ? -14.092 -17.184 56.801 1.00 83.56 199 MET A CA 1
ATOM 1631 C C . MET A 1 199 ? -14.897 -16.299 57.770 1.00 83.56 199 MET A C 1
ATOM 1633 O O . MET A 1 199 ? -14.280 -15.630 58.604 1.00 83.56 199 MET A O 1
ATOM 1637 N N . PRO A 1 200 ? -16.245 -16.352 57.765 1.00 84.06 200 PRO A N 1
ATOM 1638 C CA . PRO A 1 200 ? -17.092 -15.524 58.636 1.00 84.06 200 PRO A CA 1
ATOM 1639 C C . PRO A 1 200 ? -16.772 -15.623 60.136 1.00 84.06 200 PRO A C 1
ATOM 1641 O O . PRO A 1 200 ? -16.965 -14.672 60.890 1.00 84.06 200 PRO A O 1
ATOM 1644 N N . ILE A 1 201 ? -16.245 -16.765 60.589 1.00 86.69 201 ILE A N 1
ATOM 1645 C CA . ILE A 1 201 ? -15.842 -16.968 61.988 1.00 86.69 201 ILE A CA 1
ATOM 1646 C C . ILE A 1 201 ? -14.595 -16.157 62.380 1.00 86.69 201 ILE A C 1
ATOM 1648 O O . ILE A 1 201 ? -14.419 -15.789 63.538 1.00 86.69 201 ILE A O 1
ATOM 1652 N N . ILE A 1 202 ? -13.720 -15.865 61.416 1.00 85.38 202 ILE A N 1
ATOM 1653 C CA . ILE A 1 202 ? -12.497 -15.090 61.640 1.00 85.38 202 ILE A CA 1
ATOM 1654 C C . ILE A 1 202 ? -12.853 -13.607 61.732 1.00 85.38 202 ILE A C 1
ATOM 1656 O O . ILE A 1 202 ? -12.395 -12.919 62.639 1.00 85.38 202 ILE A O 1
ATOM 1660 N N . THR A 1 203 ? -13.715 -13.119 60.843 1.00 87.19 203 THR A N 1
ATOM 1661 C CA . THR A 1 203 ? -14.111 -11.706 60.800 1.00 87.19 203 THR A CA 1
ATOM 1662 C C . THR A 1 203 ? -14.967 -11.315 62.001 1.00 87.19 203 THR A C 1
ATOM 1664 O O . THR A 1 203 ? -14.697 -10.295 62.630 1.00 87.19 203 THR A O 1
ATOM 1667 N N . THR A 1 204 ? -15.911 -12.168 62.409 1.00 87.94 204 THR A N 1
ATOM 1668 C CA . THR A 1 204 ? -16.690 -11.969 63.646 1.00 87.94 204 THR A CA 1
ATOM 1669 C C . THR A 1 204 ? -15.814 -11.988 64.899 1.00 87.94 204 THR A C 1
ATOM 1671 O O . THR A 1 204 ? -16.036 -11.202 65.821 1.00 87.94 204 THR A O 1
ATOM 1674 N N . ARG A 1 205 ? -14.770 -12.827 64.937 1.00 90.38 205 ARG A N 1
ATOM 1675 C CA . ARG A 1 205 ? -13.791 -12.829 66.033 1.00 90.38 205 ARG A CA 1
ATOM 1676 C C . ARG A 1 205 ? -12.983 -11.532 66.086 1.00 90.38 205 ARG A C 1
ATOM 1678 O O . ARG A 1 205 ? -12.782 -11.011 67.181 1.00 90.38 205 ARG A O 1
ATOM 1685 N N . LEU A 1 206 ? -12.545 -11.012 64.939 1.00 89.06 206 LEU A N 1
ATOM 1686 C CA . LEU A 1 206 ? -11.824 -9.736 64.854 1.00 89.06 206 LEU A CA 1
ATOM 1687 C C . LEU A 1 206 ? -12.692 -8.564 65.337 1.00 89.06 206 LEU A C 1
ATOM 1689 O O . LEU A 1 206 ? -12.227 -7.750 66.135 1.00 89.06 206 LEU A O 1
ATOM 1693 N N . GLU A 1 207 ? -13.963 -8.524 64.931 1.00 88.62 207 GLU A N 1
ATOM 1694 C CA . GLU A 1 207 ? -14.930 -7.522 65.397 1.00 88.62 207 GLU A CA 1
ATOM 1695 C C . GLU A 1 207 ? -15.180 -7.613 66.907 1.00 88.62 207 GLU A C 1
ATOM 1697 O O . GLU A 1 207 ? -15.180 -6.590 67.597 1.00 88.62 207 GLU A O 1
ATOM 1702 N N . ALA A 1 208 ? -15.343 -8.825 67.447 1.00 88.00 208 ALA A N 1
ATOM 1703 C CA . ALA A 1 208 ? -15.549 -9.038 68.877 1.00 88.00 208 ALA A CA 1
ATOM 1704 C C . ALA A 1 208 ? -14.313 -8.665 69.713 1.00 88.00 208 ALA A C 1
ATOM 1706 O O . ALA A 1 208 ? -14.450 -8.094 70.795 1.00 88.00 208 ALA A O 1
ATOM 1707 N N . GLN A 1 209 ? -13.107 -8.953 69.215 1.00 89.81 209 GLN A N 1
ATOM 1708 C CA . GLN A 1 209 ? -11.854 -8.570 69.872 1.00 89.81 209 GLN A CA 1
ATOM 1709 C C . GLN A 1 209 ? -11.682 -7.051 69.901 1.00 89.81 209 GLN A C 1
ATOM 1711 O O . GLN A 1 209 ? -11.467 -6.488 70.972 1.00 89.81 209 GLN A O 1
ATOM 1716 N N . LEU A 1 210 ? -11.863 -6.377 68.761 1.00 89.19 210 LEU A N 1
ATOM 1717 C CA . LEU A 1 210 ? -11.736 -4.921 68.691 1.00 89.19 210 LEU A CA 1
ATOM 1718 C C . LEU A 1 210 ? -12.803 -4.215 69.545 1.00 89.19 210 LEU A C 1
ATOM 1720 O O . LEU A 1 210 ? -12.489 -3.262 70.253 1.00 89.19 210 LEU A O 1
ATOM 1724 N N . SER A 1 211 ? -14.039 -4.724 69.552 1.00 88.56 211 SER A N 1
ATOM 1725 C CA . SER A 1 211 ? -15.125 -4.183 70.387 1.00 88.56 211 SER A CA 1
ATOM 1726 C C . SER A 1 211 ? -14.889 -4.395 71.887 1.00 88.56 211 SER A C 1
ATOM 1728 O O . SER A 1 211 ? -15.361 -3.604 72.697 1.00 88.56 211 SER A O 1
ATOM 1730 N N . LYS A 1 212 ? -14.160 -5.451 72.274 1.00 88.56 212 LYS A N 1
ATOM 1731 C CA . LYS A 1 212 ? -13.774 -5.705 73.670 1.00 88.56 212 LYS A CA 1
ATOM 1732 C C . LYS A 1 212 ? -12.629 -4.798 74.122 1.00 88.56 212 LYS A C 1
ATOM 1734 O O . LYS A 1 212 ? -12.618 -4.364 75.269 1.00 88.56 212 LYS A O 1
ATOM 1739 N N . GLU A 1 213 ? -11.669 -4.538 73.240 1.00 87.81 213 GLU A N 1
ATOM 1740 C CA . GLU A 1 213 ? -10.520 -3.672 73.520 1.00 87.81 213 GLU A CA 1
ATOM 1741 C C . GLU A 1 213 ? -10.904 -2.189 73.537 1.00 87.81 213 GLU A C 1
ATOM 1743 O O . GLU A 1 213 ? -10.402 -1.438 74.370 1.00 87.81 213 GLU A O 1
ATOM 1748 N N . GLN A 1 214 ? -11.798 -1.764 72.638 1.00 87.50 214 GLN A N 1
ATOM 1749 C CA . GLN A 1 214 ? -12.221 -0.368 72.512 1.00 87.50 214 GLN A CA 1
ATOM 1750 C C . GLN A 1 214 ? -13.746 -0.253 72.317 1.00 87.50 214 GLN A C 1
ATOM 1752 O O . GLN A 1 214 ? -14.221 -0.003 71.206 1.00 87.50 214 GLN A O 1
AT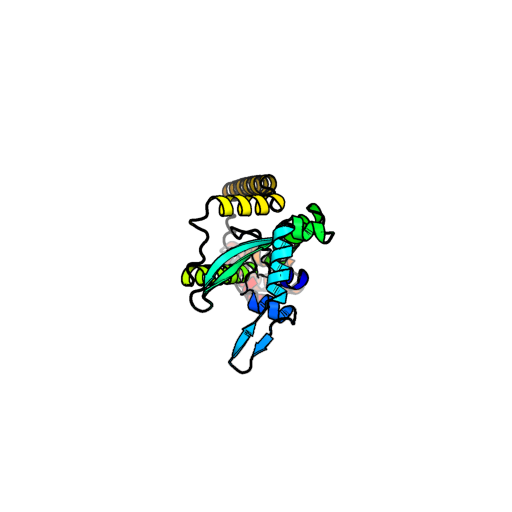OM 1757 N N . PRO A 1 215 ? -14.540 -0.389 73.397 1.00 84.69 215 PRO A N 1
ATOM 1758 C CA . PRO A 1 215 ? -16.003 -0.463 73.314 1.00 84.69 215 PRO A CA 1
ATOM 1759 C C . PRO A 1 215 ? -16.667 0.806 72.764 1.00 84.69 215 PRO A C 1
ATOM 1761 O O . PRO A 1 215 ? -17.706 0.731 72.114 1.00 84.69 215 PRO A O 1
ATOM 1764 N N . ALA A 1 216 ? -16.062 1.973 73.007 1.00 85.88 216 ALA A N 1
ATOM 1765 C CA . ALA A 1 216 ? -16.597 3.265 72.583 1.00 85.88 216 ALA A CA 1
ATOM 1766 C C . ALA A 1 216 ? -16.170 3.675 71.161 1.00 85.88 216 ALA A C 1
ATOM 1768 O O . ALA A 1 216 ? -16.792 4.564 70.581 1.00 85.88 216 ALA A O 1
ATOM 1769 N N . LEU A 1 217 ? -15.146 3.034 70.574 1.00 85.50 217 LEU A N 1
ATOM 1770 C CA . LEU A 1 217 ? -14.544 3.484 69.310 1.00 85.50 217 LEU A CA 1
ATOM 1771 C C . LEU A 1 217 ? -15.553 3.465 68.162 1.00 85.50 217 LEU A C 1
ATOM 1773 O O . LEU A 1 217 ? -15.622 4.406 67.385 1.00 85.50 217 LEU A O 1
ATOM 1777 N N . ARG A 1 218 ? -16.405 2.438 68.103 1.00 84.12 218 ARG A N 1
ATOM 1778 C CA . ARG A 1 218 ? -17.419 2.307 67.050 1.00 84.12 218 ARG A CA 1
ATOM 1779 C C . ARG A 1 218 ? -18.434 3.459 67.033 1.00 84.12 218 ARG A C 1
ATOM 1781 O O . ARG A 1 218 ? -18.991 3.742 65.981 1.00 84.12 218 ARG A O 1
ATOM 1788 N N . GLN A 1 219 ? -18.697 4.081 68.185 1.00 82.12 219 GLN A N 1
ATOM 1789 C CA . GLN A 1 219 ? -19.625 5.211 68.311 1.00 82.12 219 GLN A CA 1
ATOM 1790 C C . GLN A 1 219 ? -18.911 6.5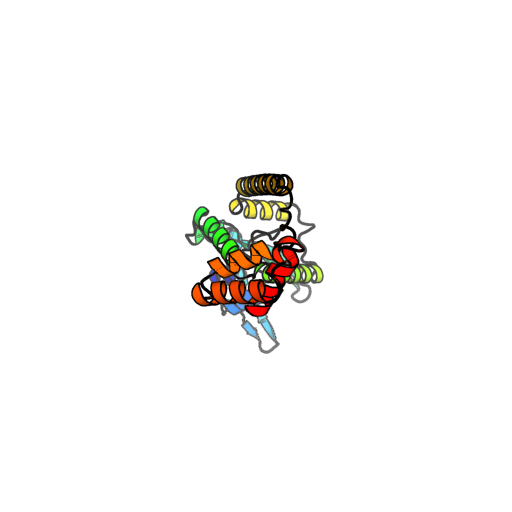67 68.238 1.00 82.12 219 GLN A C 1
ATOM 1792 O O . GLN A 1 219 ? -19.507 7.530 67.767 1.00 82.12 219 GLN A O 1
ATOM 1797 N N . ALA A 1 220 ? -17.660 6.644 68.704 1.00 84.31 220 ALA A N 1
ATOM 1798 C CA . ALA A 1 220 ? -16.871 7.873 68.733 1.00 84.31 220 ALA A CA 1
ATOM 1799 C C . ALA A 1 220 ? -16.197 8.194 67.386 1.00 84.31 220 ALA A C 1
ATOM 1801 O O . ALA A 1 220 ? -16.204 9.348 66.968 1.00 84.31 220 ALA A O 1
ATOM 1802 N N . ASP A 1 221 ? -15.638 7.186 66.709 1.00 85.56 221 ASP A N 1
ATOM 1803 C CA . ASP A 1 221 ? -15.003 7.306 65.393 1.00 85.56 221 ASP A CA 1
ATOM 1804 C C . ASP A 1 221 ? -15.191 6.001 64.601 1.00 85.56 221 ASP A C 1
ATOM 1806 O O . ASP A 1 221 ? -14.408 5.045 64.666 1.00 85.56 221 ASP A O 1
ATOM 1810 N N . GLU A 1 222 ? -16.286 5.961 63.842 1.00 84.94 222 GLU A N 1
ATOM 1811 C CA . GLU A 1 222 ? -16.643 4.802 63.032 1.00 84.94 222 GLU A CA 1
ATOM 1812 C C . GLU A 1 222 ? -15.584 4.509 61.950 1.00 84.94 222 GLU A C 1
ATOM 1814 O O . GLU A 1 222 ? -15.339 3.347 61.619 1.00 84.94 222 GLU A O 1
ATOM 1819 N N . GLU A 1 223 ? -14.911 5.528 61.411 1.00 85.94 223 GLU A N 1
ATOM 1820 C CA . GLU A 1 223 ? -13.943 5.342 60.332 1.00 85.94 223 GLU A CA 1
ATOM 1821 C C . GLU A 1 223 ? -12.652 4.692 60.840 1.00 85.94 223 GLU A C 1
ATOM 1823 O O . GLU A 1 223 ? -12.151 3.741 60.226 1.00 85.94 223 GLU A O 1
ATOM 1828 N N . GLN A 1 224 ? -12.155 5.136 61.996 1.00 86.31 224 GLN A N 1
ATOM 1829 C CA . GLN A 1 224 ? -10.994 4.537 62.650 1.00 86.31 224 GLN A CA 1
ATOM 1830 C C . GLN A 1 224 ? -11.255 3.080 63.057 1.00 86.31 224 GLN A C 1
ATOM 1832 O O . GLN A 1 224 ? -10.378 2.227 62.890 1.00 86.31 224 GLN A O 1
ATOM 1837 N N . PHE A 1 225 ? -12.475 2.762 63.505 1.00 89.56 225 PHE A N 1
ATOM 1838 C CA . PHE A 1 225 ? -12.873 1.393 63.840 1.00 89.56 225 PHE A CA 1
ATOM 1839 C C . PHE A 1 225 ? -12.713 0.432 62.650 1.00 89.56 225 PHE A C 1
ATOM 1841 O O . PHE A 1 225 ? -12.067 -0.610 62.777 1.00 89.56 225 PHE A O 1
ATOM 1848 N N . TYR A 1 226 ? -13.234 0.785 61.469 1.00 90.00 226 TYR A N 1
ATOM 1849 C CA . TYR A 1 226 ? -13.114 -0.089 60.295 1.00 90.00 226 TYR A CA 1
ATOM 1850 C C . TYR A 1 226 ? -11.711 -0.092 59.669 1.00 90.00 226 TYR A C 1
ATOM 1852 O O . TYR A 1 226 ? -11.335 -1.101 59.070 1.00 90.00 226 TYR A O 1
ATOM 1860 N N . ARG A 1 227 ? -10.904 0.971 59.828 1.00 88.56 227 ARG A N 1
ATOM 1861 C CA . ARG A 1 227 ? -9.482 0.941 59.417 1.00 88.56 227 ARG A CA 1
ATOM 1862 C C . ARG A 1 227 ? -8.698 -0.093 60.219 1.00 88.56 227 ARG A C 1
ATOM 1864 O O . ARG A 1 227 ? -8.010 -0.917 59.627 1.00 88.56 227 ARG A O 1
ATOM 1871 N N . LEU A 1 228 ? -8.877 -0.117 61.540 1.00 89.00 228 LEU A N 1
ATOM 1872 C CA . LEU A 1 228 ? -8.217 -1.097 62.408 1.00 89.00 228 LEU A CA 1
ATOM 1873 C C . LEU A 1 228 ? -8.647 -2.538 62.099 1.00 89.00 228 LEU A C 1
ATOM 1875 O O . LEU A 1 228 ? -7.829 -3.453 62.183 1.00 89.00 228 LEU A O 1
ATOM 1879 N N . LEU A 1 229 ? -9.909 -2.763 61.715 1.00 90.31 229 LEU A N 1
ATOM 1880 C CA . LEU A 1 229 ? -10.362 -4.087 61.268 1.00 90.31 229 LEU A CA 1
ATOM 1881 C C . LEU A 1 229 ? -9.669 -4.535 59.978 1.00 90.31 229 LEU A C 1
ATOM 1883 O O . LEU A 1 229 ? -9.245 -5.687 59.889 1.00 90.31 229 LEU A O 1
ATOM 1887 N N . LEU A 1 230 ? -9.521 -3.633 59.004 1.00 89.12 230 LEU A N 1
ATOM 1888 C CA . LEU A 1 230 ? -8.805 -3.913 57.757 1.00 89.12 230 LEU A CA 1
ATOM 1889 C C . LEU A 1 230 ? -7.322 -4.213 58.009 1.00 89.12 230 LEU A C 1
ATOM 1891 O O . LEU A 1 230 ? -6.812 -5.205 57.487 1.00 89.12 230 LEU A O 1
ATOM 1895 N N . GLU A 1 231 ? -6.666 -3.438 58.877 1.00 88.81 231 GLU A N 1
ATOM 1896 C CA . GLU A 1 231 ? -5.273 -3.669 59.281 1.00 88.81 231 GLU A CA 1
ATOM 1897 C C . GLU A 1 231 ? -5.091 -5.030 59.966 1.00 88.81 231 GLU A C 1
ATOM 1899 O O . GLU A 1 231 ? -4.206 -5.801 59.590 1.00 88.81 231 GLU A O 1
ATOM 1904 N N . ARG A 1 232 ? -5.966 -5.387 60.919 1.00 88.56 232 ARG A N 1
ATOM 1905 C CA . ARG A 1 232 ? -5.926 -6.701 61.595 1.00 88.56 232 ARG A CA 1
ATOM 1906 C C . ARG A 1 232 ? -6.226 -7.865 60.657 1.00 88.56 232 ARG A C 1
ATOM 1908 O O . ARG A 1 232 ? -5.750 -8.974 60.886 1.00 88.56 232 ARG A O 1
ATOM 1915 N N . ALA A 1 233 ? -7.015 -7.623 59.616 1.00 84.94 233 ALA A N 1
ATOM 1916 C CA . ALA A 1 233 ? -7.285 -8.595 58.568 1.00 84.94 233 ALA A CA 1
ATOM 1917 C C . ALA A 1 233 ? -6.158 -8.695 57.522 1.00 84.94 233 ALA A C 1
ATOM 1919 O O . ALA A 1 233 ? -6.262 -9.511 56.607 1.00 84.94 233 ALA A O 1
ATOM 1920 N N . GLY A 1 234 ? -5.090 -7.896 57.641 1.00 83.38 234 GLY A N 1
ATOM 1921 C CA . GLY A 1 234 ? -3.970 -7.885 56.697 1.00 83.38 234 GLY A CA 1
ATOM 1922 C C . GLY A 1 234 ? -4.318 -7.272 55.338 1.00 83.38 234 GLY A C 1
ATOM 1923 O O . GLY A 1 234 ? -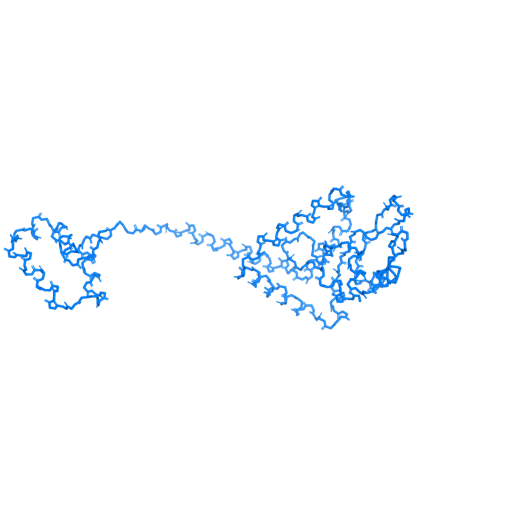3.611 -7.501 54.356 1.00 83.38 234 GLY A O 1
ATOM 1924 N N . VAL A 1 235 ? -5.411 -6.511 55.258 1.00 78.50 235 VAL A N 1
ATOM 1925 C CA . VAL A 1 235 ? -5.821 -5.788 54.052 1.00 78.50 235 VAL A CA 1
ATOM 1926 C C . VAL A 1 235 ? -5.198 -4.398 54.124 1.00 78.50 235 VAL A C 1
ATOM 1928 O O . VAL A 1 235 ? -5.661 -3.548 54.879 1.00 78.50 235 VAL A O 1
ATOM 1931 N N . GLY A 1 236 ? -4.116 -4.185 53.370 1.00 65.06 236 GLY A N 1
ATOM 1932 C CA . GLY A 1 236 ? -3.450 -2.881 53.289 1.00 65.06 236 GLY A CA 1
ATOM 1933 C C . GLY A 1 236 ? -4.402 -1.762 52.845 1.00 65.06 236 GLY A C 1
ATOM 1934 O O . GLY A 1 236 ? -5.321 -2.006 52.057 1.00 65.06 236 GLY A O 1
ATOM 1935 N N . LEU A 1 237 ? -4.180 -0.557 53.386 1.00 52.88 237 LEU A N 1
ATOM 1936 C CA . LEU A 1 237 ? -4.926 0.672 53.077 1.00 52.88 237 LEU A CA 1
ATOM 1937 C C . LEU A 1 237 ? -4.743 1.141 51.627 1.00 52.88 237 LEU A C 1
ATOM 1939 O O . LEU A 1 237 ? -3.627 0.996 51.085 1.00 52.88 237 LEU A O 1
#

pLDDT: mean 87.21, std 8.98, range [52.88, 97.62]

Secondary structure (DSSP, 8-state):
-HHHHHHTB---TTSSS-SBB-S-HHHHHHHTT--EE-TTS-EE-HHHHHHHHHHHHTTSEEEEEEEETTTTEEEEEEEEE-HHHHHTTT--HHHHHHHHHHHHHHHHHTTTHHHHHHHHHHHHHHHHHTT---TT-HHHHHHHHHHHHHHS-HHHHHHHHHHHHHHHHHHHHSPP----SS--HHHHHHHHHHTTSS-HHHHHHHHHHHHHH-TTHHHH-HHHHHHHHHHHTT---

Foldseek 3Di:
DLVLLVVQFALALVDLFGGKRLDFLLVSLVVVVQWDADPVRDIDRVVSVVVVVVCVVQVQKDFDWDQDPVVRDTDRPMIGGFPSSCVVVVQDLVNSLVVSVVVVVVCVVVVVVVVSVVSVVVSVVVCVVVVNDCPVVVVVSVVSNVRSCSNVPVVVVVVVVVVVVVVVVVVVVDDDPPPPDPPQLVVVLVCVVVVPPDDPVVLVVLLVVLCVVPVCCCVVPVRVSSVVSCVVVVNDD

Radius of gyration: 32.97 Å; chains: 1; bounding box: 53×36×95 Å

Organism: NCBI:txid2577858